Protein AF-A0A5C7PID6-F1 (afdb_monomer_lite)

Secondary structure (DSSP, 8-state):
-----------S--EEE-SS-EEE-SPPPPSS---TTT-TTTT--HHHHHHHTGGGTTT--HHHHHHHIIIIIGGGT--SSSS--HHHHHHHSTTTGGG---HHHHHHHIIIIITTTT---SGGGTSB-HHHHHHH-HHHHHHHHHTGGGGTT-HHHHHHHHIIIIITTTT--EEBTTSPEE--S-----

Radius of gyration: 17.92 Å; chains: 1; bounding box: 56×41×43 Å

Sequence (190 aa):
MSASEGTDTLTGIERLAFADKTLELVNLPRTGVPAYGVNPGFLFDAVYYLLDNTALVPTVTRETALQHYFSTGAAQGLDPNSWFDPVYYANRWADLKPLNLDDATLFMHYNLYGVWEGRSAGPKFDTFDGNRYLTDNPDVAAYVDAFIGDFLGSRTNGAIAHYVIYGSGEQRAAFDTAGVQIDLGYVLQP

pLDDT: mean 92.17, std 11.28, range [41.19, 98.81]

Foldseek 3Di:
DDDPPDDDDDPPDQWDDDPQFIQGLAADPQPDQQDAQDDLQSLFGLNQQCVVVVVCRVPADNVCSLVCCLVPVQVVVRDRFDFADLVCQQVVDPVNVVVPDGRNVSSSCCSNQVLQLLHRRGPLLVQWPLVVLCVQPVVLQVVCVVPVVSNVNDSSSSSSSCCSSPVLVVVHWIAGNVRHTDHRSNDDDD

Structure (mmCIF, N/CA/C/O backbone):
data_AF-A0A5C7PID6-F1
#
_entry.id   AF-A0A5C7PID6-F1
#
loop_
_atom_site.group_PDB
_atom_site.id
_atom_site.type_symbol
_atom_site.label_atom_id
_atom_site.label_alt_id
_atom_site.label_comp_id
_atom_site.label_asym_id
_atom_site.label_entity_id
_atom_site.label_seq_id
_atom_site.pdbx_PDB_ins_code
_atom_site.Cartn_x
_atom_site.Cartn_y
_atom_site.Cartn_z
_atom_site.occupancy
_atom_site.B_iso_or_equiv
_atom_site.auth_seq_id
_atom_site.auth_comp_id
_atom_site.auth_asym_id
_atom_site.auth_atom_id
_atom_site.pdbx_PDB_model_num
ATOM 1 N N . MET A 1 1 ? -35.690 -26.007 16.069 1.00 41.66 1 MET A N 1
ATOM 2 C CA . MET A 1 1 ? -35.532 -25.508 14.689 1.00 41.66 1 MET A CA 1
ATOM 3 C C . MET A 1 1 ? -34.038 -25.348 14.483 1.00 41.66 1 MET A C 1
ATOM 5 O O . MET A 1 1 ? -33.445 -24.593 15.240 1.00 41.66 1 MET A O 1
ATOM 9 N N . SER A 1 2 ? -33.406 -26.160 13.630 1.00 48.56 2 SER A N 1
ATOM 10 C CA . SER A 1 2 ? -31.962 -26.044 13.404 1.00 48.56 2 SER A CA 1
ATOM 11 C C . SER A 1 2 ? -31.721 -24.799 12.562 1.00 48.56 2 SER A C 1
ATOM 13 O O . SER A 1 2 ? -32.275 -24.688 11.470 1.00 48.56 2 SER A O 1
ATOM 15 N N . ALA A 1 3 ? -30.942 -23.857 13.086 1.00 51.41 3 ALA A N 1
ATOM 16 C CA . ALA A 1 3 ? -30.376 -22.801 12.268 1.00 51.41 3 ALA A CA 1
ATOM 17 C C . ALA A 1 3 ? -29.489 -23.494 11.230 1.00 51.41 3 ALA A C 1
ATOM 19 O O . ALA A 1 3 ? -28.507 -24.139 11.589 1.00 51.41 3 ALA A O 1
ATOM 20 N N . SER A 1 4 ? -29.901 -23.480 9.966 1.00 60.72 4 SER A N 1
ATOM 21 C CA . SER A 1 4 ? -29.010 -23.856 8.878 1.00 60.72 4 SER A CA 1
ATOM 22 C C . SER A 1 4 ? -27.890 -22.826 8.852 1.00 60.72 4 SER A C 1
ATOM 24 O O . SER A 1 4 ? -28.174 -21.637 8.711 1.00 60.72 4 SER A O 1
ATOM 26 N N . GLU A 1 5 ? -26.646 -23.270 9.003 1.00 62.00 5 GLU A N 1
ATOM 27 C CA . GLU A 1 5 ? -25.485 -22.468 8.633 1.00 62.00 5 GLU A CA 1
ATOM 28 C C . GLU A 1 5 ? -25.620 -22.140 7.142 1.00 62.00 5 GLU A C 1
ATOM 30 O O . GLU A 1 5 ? -25.470 -23.003 6.277 1.00 62.00 5 GLU A O 1
ATOM 35 N N . GLY A 1 6 ? -26.040 -20.913 6.856 1.00 72.38 6 GLY A N 1
ATOM 36 C CA . GLY A 1 6 ? -26.110 -20.347 5.520 1.00 72.38 6 GLY A CA 1
ATOM 37 C C . GLY A 1 6 ? -25.087 -19.228 5.414 1.00 72.38 6 GLY A C 1
ATOM 38 O O . GLY A 1 6 ? -24.856 -18.499 6.377 1.00 72.38 6 GLY A O 1
ATOM 39 N N . THR A 1 7 ? -24.453 -19.103 4.254 1.00 79.44 7 THR A N 1
ATOM 40 C CA . THR A 1 7 ? -23.660 -17.922 3.914 1.00 79.44 7 THR A CA 1
ATOM 41 C C . THR A 1 7 ? -24.564 -16.956 3.166 1.00 79.44 7 THR A C 1
ATOM 43 O O . THR A 1 7 ? -25.014 -17.263 2.062 1.00 79.44 7 THR A O 1
ATOM 46 N N . ASP A 1 8 ? -24.816 -15.793 3.754 1.00 80.81 8 ASP A N 1
ATOM 47 C CA . ASP A 1 8 ? -25.500 -14.697 3.075 1.00 80.81 8 ASP A CA 1
ATOM 48 C C . ASP A 1 8 ? -24.478 -13.844 2.310 1.00 80.81 8 ASP A C 1
ATOM 50 O O . ASP A 1 8 ? -23.413 -13.512 2.828 1.00 80.81 8 ASP A O 1
ATOM 54 N N . THR A 1 9 ? -24.793 -13.485 1.062 1.00 82.44 9 THR A N 1
ATOM 55 C CA . THR A 1 9 ? -23.997 -12.539 0.265 1.00 82.44 9 THR A CA 1
ATOM 56 C C . THR A 1 9 ? -24.746 -11.221 0.180 1.00 82.44 9 THR A C 1
ATOM 58 O O . THR A 1 9 ? -25.868 -11.174 -0.322 1.00 82.44 9 THR A O 1
ATOM 61 N N . LEU A 1 10 ? -24.122 -10.148 0.659 1.00 79.00 10 LEU A N 1
ATOM 62 C CA . LEU A 1 10 ? -24.658 -8.794 0.574 1.00 79.00 10 LEU A CA 1
ATOM 63 C C . LEU A 1 10 ? -23.795 -7.971 -0.386 1.00 79.00 10 LEU A C 1
ATOM 65 O O . LEU A 1 10 ? -22.570 -8.013 -0.312 1.00 79.00 10 LEU A O 1
ATOM 69 N N . THR A 1 11 ? -24.430 -7.217 -1.283 1.00 77.88 11 THR A N 1
ATOM 70 C CA . THR A 1 11 ? -23.755 -6.392 -2.300 1.00 77.88 11 THR A CA 1
ATOM 71 C C . THR A 1 11 ? -24.196 -4.937 -2.187 1.00 77.88 11 THR A C 1
ATOM 73 O O . THR A 1 11 ? -25.378 -4.681 -1.968 1.00 77.88 11 THR A O 1
ATOM 76 N N . GLY A 1 12 ? -23.275 -3.989 -2.380 1.00 78.31 12 GLY A N 1
ATOM 77 C CA . GLY A 1 12 ? -23.582 -2.553 -2.308 1.00 78.31 12 GLY A CA 1
ATOM 78 C C . GLY A 1 12 ? -23.844 -2.043 -0.888 1.00 78.31 12 GLY A C 1
ATOM 79 O O . GLY A 1 12 ? -24.621 -1.112 -0.702 1.00 78.31 12 GLY A O 1
ATOM 80 N N . ILE A 1 13 ? -23.245 -2.684 0.120 1.00 83.62 13 ILE A N 1
ATOM 81 C CA . ILE A 1 13 ? -23.376 -2.277 1.519 1.00 83.62 13 ILE A CA 1
ATOM 82 C C . ILE A 1 13 ? -22.255 -1.310 1.876 1.00 83.62 13 ILE A C 1
ATOM 84 O O . ILE A 1 13 ? -21.082 -1.639 1.750 1.00 83.62 13 ILE A O 1
ATOM 88 N N . GLU A 1 14 ? -22.628 -0.143 2.387 1.00 86.31 14 GLU A N 1
ATOM 89 C CA . GLU A 1 14 ? -21.678 0.879 2.837 1.00 86.31 14 GLU A CA 1
ATOM 90 C C . GLU A 1 14 ? -21.422 0.810 4.347 1.00 86.31 14 GLU A C 1
ATOM 92 O O . GLU A 1 14 ? -20.431 1.347 4.832 1.00 86.31 14 GLU A O 1
ATOM 97 N N . ARG A 1 15 ? -22.312 0.152 5.104 1.00 88.12 15 ARG A N 1
ATOM 98 C CA . ARG A 1 15 ? -22.270 0.124 6.568 1.00 88.12 15 ARG A CA 1
ATOM 99 C C . ARG A 1 15 ? -22.937 -1.115 7.157 1.00 88.12 15 ARG A C 1
ATOM 101 O O . ARG A 1 15 ? -24.047 -1.469 6.763 1.00 88.12 15 ARG A O 1
ATOM 108 N N . LEU A 1 16 ? -22.309 -1.702 8.173 1.00 87.62 16 LEU A N 1
ATOM 109 C CA . LEU A 1 16 ? -22.872 -2.756 9.020 1.00 87.62 16 LEU A CA 1
ATOM 110 C C . LEU A 1 16 ? -23.086 -2.222 10.438 1.00 87.62 16 LEU A C 1
ATOM 112 O O . LEU A 1 16 ? -22.145 -1.774 11.088 1.00 87.62 16 LEU A O 1
ATOM 116 N N . ALA A 1 17 ? -24.323 -2.280 10.926 1.00 90.62 17 ALA A N 1
ATOM 117 C CA . ALA A 1 17 ? -24.673 -1.870 12.282 1.00 90.62 17 ALA A CA 1
ATOM 118 C C . ALA A 1 17 ? -25.003 -3.096 13.140 1.00 90.62 17 ALA A C 1
ATOM 120 O O . ALA A 1 17 ? -25.889 -3.882 12.806 1.00 90.62 17 ALA A O 1
ATOM 121 N N . PHE A 1 18 ? -24.301 -3.225 14.259 1.00 88.75 18 PHE A N 1
ATOM 122 C CA . PHE A 1 18 ? -24.533 -4.209 15.311 1.00 88.75 18 PHE A CA 1
ATOM 123 C C . PHE A 1 18 ? -25.102 -3.501 16.545 1.00 88.75 18 PHE A C 1
ATOM 125 O O . PHE A 1 18 ? -25.136 -2.273 16.614 1.00 88.75 18 PHE A O 1
ATOM 132 N N . ALA A 1 19 ? -25.545 -4.267 17.542 1.00 90.81 19 ALA A N 1
ATOM 133 C CA . ALA A 1 19 ? -26.096 -3.690 18.770 1.00 90.81 19 ALA A CA 1
ATOM 134 C C . ALA A 1 19 ? -25.076 -2.830 19.546 1.00 90.81 19 ALA A C 1
ATOM 136 O O . ALA A 1 19 ? -25.471 -1.909 20.256 1.00 90.81 19 ALA A O 1
ATOM 137 N N . ASP A 1 20 ? -23.782 -3.132 19.418 1.00 89.44 20 ASP A N 1
ATOM 138 C CA . ASP A 1 20 ? -22.688 -2.533 20.188 1.00 89.44 20 ASP A CA 1
ATOM 139 C C . ASP A 1 20 ? -21.720 -1.682 19.352 1.00 89.44 20 ASP A C 1
ATOM 141 O O . ASP A 1 20 ? -20.933 -0.924 19.918 1.00 89.44 20 ASP A O 1
ATOM 145 N N . LYS A 1 21 ? -21.741 -1.805 18.020 1.00 88.75 21 LYS A N 1
ATOM 146 C CA . LYS A 1 21 ? -20.789 -1.124 17.134 1.00 88.75 21 LYS A CA 1
ATOM 147 C C . LYS A 1 21 ? -21.331 -0.918 15.729 1.00 88.75 21 LYS A C 1
ATOM 149 O O . LYS A 1 21 ? -22.276 -1.573 15.298 1.00 88.75 21 LYS A O 1
ATOM 154 N N . THR A 1 22 ? -20.691 -0.016 14.999 1.00 89.62 22 THR A N 1
ATOM 155 C CA . THR A 1 22 ? -20.972 0.252 13.589 1.00 89.62 22 THR A CA 1
ATOM 156 C C . THR A 1 22 ? -19.670 0.187 12.806 1.00 89.62 22 THR A C 1
ATOM 158 O O . THR A 1 22 ? -18.678 0.785 13.209 1.00 89.62 22 THR A O 1
ATOM 161 N N . LEU A 1 23 ? -19.684 -0.550 11.702 1.00 87.00 23 LEU A N 1
ATOM 162 C CA . LEU A 1 23 ? -18.573 -0.692 10.774 1.00 87.00 23 LEU A CA 1
ATOM 163 C C . LEU A 1 23 ? -18.938 0.005 9.469 1.00 87.00 23 LEU A C 1
ATOM 165 O O . LEU A 1 23 ? -19.880 -0.394 8.788 1.00 87.00 23 LEU A O 1
ATOM 169 N N . GLU A 1 24 ? -18.194 1.049 9.136 1.00 88.25 24 GLU A N 1
ATOM 170 C CA . GLU A 1 24 ? -18.245 1.690 7.826 1.00 88.25 24 GLU A CA 1
ATOM 171 C C . GLU A 1 24 ? -17.380 0.871 6.856 1.00 88.25 24 GLU A C 1
ATOM 173 O O . GLU A 1 24 ? -16.242 0.538 7.183 1.00 88.25 24 GLU A O 1
ATOM 178 N N . LEU A 1 25 ? -17.917 0.530 5.686 1.00 87.25 25 LEU A N 1
ATOM 179 C CA . LEU A 1 25 ? -17.268 -0.335 4.690 1.00 87.25 25 LEU A CA 1
ATOM 180 C C . LEU A 1 25 ? -16.666 0.440 3.513 1.00 87.25 25 LEU A C 1
ATOM 182 O O . LEU A 1 25 ? -16.026 -0.142 2.645 1.00 87.25 25 LEU A O 1
ATOM 186 N N . VAL A 1 26 ? -16.867 1.754 3.484 1.00 85.31 26 VAL A N 1
ATOM 187 C CA . VAL A 1 26 ? -16.315 2.656 2.470 1.00 85.31 26 VAL A CA 1
ATOM 188 C C . VAL A 1 26 ? -15.032 3.268 3.014 1.00 85.31 26 VAL A C 1
ATOM 190 O O . VAL A 1 26 ? -15.025 3.776 4.139 1.00 85.31 26 VAL A O 1
ATOM 193 N N . ASN A 1 27 ? -13.935 3.222 2.261 1.00 83.31 27 ASN A N 1
ATOM 194 C CA . ASN A 1 27 ? -12.687 3.822 2.729 1.00 83.31 27 ASN A CA 1
ATOM 195 C C . ASN A 1 27 ? -12.740 5.351 2.586 1.00 83.31 27 ASN A C 1
ATOM 197 O O . ASN A 1 27 ? -13.519 5.899 1.802 1.00 83.31 27 ASN A O 1
ATOM 201 N N . LEU A 1 28 ? -11.932 6.061 3.371 1.00 84.62 28 LEU A N 1
ATOM 202 C CA . LEU A 1 28 ? -11.843 7.511 3.255 1.00 84.62 28 LEU A CA 1
ATOM 203 C C . LEU A 1 28 ? -11.274 7.886 1.878 1.00 84.62 28 LEU A C 1
ATOM 205 O O . LEU A 1 28 ? -10.322 7.252 1.408 1.00 84.62 28 LEU A O 1
ATOM 209 N N . PRO A 1 29 ? -11.813 8.930 1.223 1.00 82.38 29 PRO A N 1
ATOM 210 C CA . PRO A 1 29 ? -11.204 9.439 0.008 1.00 82.38 29 PRO A CA 1
ATOM 211 C C . PRO A 1 29 ? -9.796 9.945 0.326 1.00 82.38 29 PRO A C 1
ATOM 213 O O . PRO A 1 29 ? -9.525 10.465 1.414 1.00 82.38 29 PRO A O 1
ATOM 216 N N . ARG A 1 30 ? -8.890 9.837 -0.647 1.00 81.88 30 ARG A N 1
ATOM 217 C CA . ARG A 1 30 ? -7.556 10.426 -0.507 1.00 81.88 30 ARG A CA 1
ATOM 218 C C . ARG A 1 30 ? -7.692 11.938 -0.320 1.00 81.88 30 ARG A C 1
ATOM 220 O O . ARG A 1 30 ? -8.386 12.606 -1.080 1.00 81.88 30 ARG A O 1
ATOM 227 N N . THR A 1 31 ? -6.986 12.485 0.664 1.00 78.38 31 THR A N 1
ATOM 228 C CA . THR A 1 31 ? -6.994 13.924 0.984 1.00 78.38 31 THR A CA 1
ATOM 229 C C . THR A 1 31 ? -6.163 14.770 0.010 1.00 78.38 31 THR A C 1
ATOM 231 O O . THR A 1 31 ? -6.130 15.993 0.126 1.00 78.38 31 THR A O 1
ATOM 234 N N . GLY A 1 32 ? -5.510 14.134 -0.967 1.00 83.69 32 GLY A N 1
ATOM 235 C CA . GLY A 1 32 ? -4.743 14.767 -2.034 1.00 83.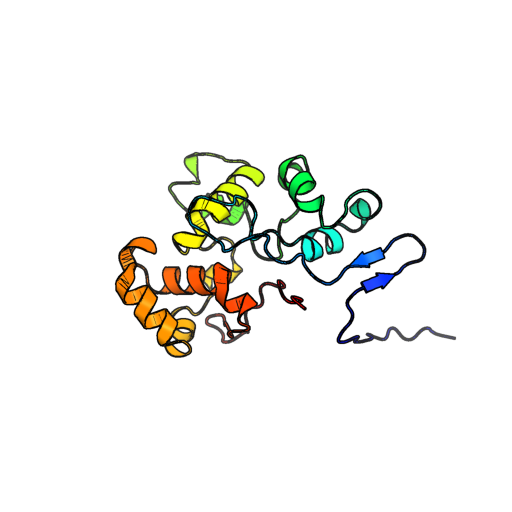69 32 GLY A CA 1
ATOM 236 C C . GLY A 1 32 ? -4.227 13.748 -3.050 1.00 83.69 32 GLY A C 1
ATOM 237 O O . GLY A 1 32 ? -4.344 12.535 -2.855 1.00 83.69 32 GLY A O 1
ATOM 238 N N . VAL A 1 33 ? -3.641 14.246 -4.140 1.00 87.31 33 VAL A N 1
ATOM 239 C CA . VAL A 1 33 ? -2.959 13.400 -5.129 1.00 87.31 33 VAL A CA 1
ATOM 240 C C . VAL A 1 33 ? -1.697 12.821 -4.477 1.00 87.31 33 VAL A C 1
ATOM 242 O O . VAL A 1 33 ? -0.908 13.600 -3.934 1.00 87.31 33 VAL A O 1
ATOM 245 N N . PRO A 1 34 ? -1.484 11.489 -4.498 1.00 90.69 34 PRO A N 1
ATOM 246 C CA . PRO A 1 34 ? -0.233 10.909 -4.027 1.00 90.69 34 PRO A CA 1
ATOM 247 C C . PRO A 1 34 ? 0.960 11.530 -4.748 1.00 90.69 34 PRO A C 1
ATOM 249 O O . PRO A 1 34 ? 0.926 11.716 -5.965 1.00 90.69 34 PRO A O 1
ATOM 252 N N . ALA A 1 35 ? 2.014 11.829 -3.996 1.00 95.06 35 ALA A N 1
ATOM 253 C CA . ALA A 1 35 ? 3.253 12.378 -4.522 1.00 95.06 35 ALA A CA 1
ATOM 254 C C . ALA A 1 35 ? 4.457 11.812 -3.761 1.00 95.06 35 ALA A C 1
ATOM 256 O O . ALA A 1 35 ? 4.380 11.562 -2.551 1.00 95.06 35 ALA A O 1
ATOM 257 N N . TYR A 1 36 ? 5.562 11.632 -4.486 1.00 96.81 36 TYR A N 1
ATOM 258 C CA . TYR A 1 36 ? 6.825 11.120 -3.960 1.00 96.81 36 TYR A CA 1
ATOM 259 C C . TYR A 1 36 ? 7.299 11.927 -2.747 1.00 96.81 36 TYR A C 1
ATOM 261 O O . TYR A 1 36 ? 7.393 13.153 -2.809 1.00 96.81 36 TYR A O 1
ATOM 269 N N . GLY A 1 37 ? 7.603 11.241 -1.643 1.00 97.25 37 GLY A N 1
ATOM 270 C CA . GLY A 1 37 ? 8.137 11.862 -0.430 1.00 97.25 37 GLY A CA 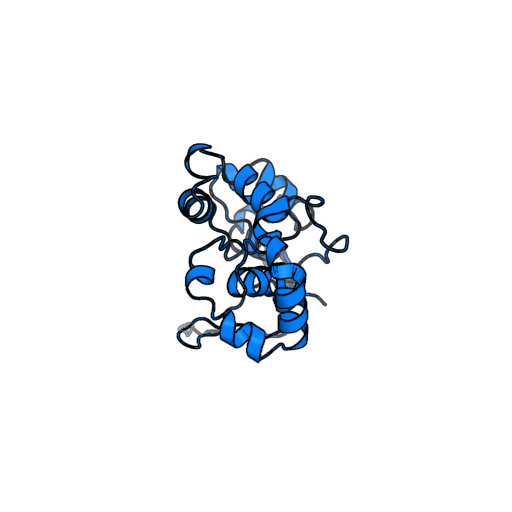1
ATOM 271 C C . GLY A 1 37 ? 7.180 12.791 0.330 1.00 97.25 37 GLY A C 1
ATOM 272 O O . GLY A 1 37 ? 7.651 13.563 1.162 1.00 97.25 37 GLY A O 1
ATOM 273 N N . VAL A 1 38 ? 5.866 12.752 0.064 1.00 96.44 38 VAL A N 1
ATOM 274 C CA . VAL A 1 38 ? 4.903 13.688 0.680 1.00 96.44 38 VAL A CA 1
ATOM 275 C C . VAL A 1 38 ? 4.100 13.069 1.823 1.00 96.44 38 VAL A C 1
ATOM 277 O O . VAL A 1 38 ? 4.149 13.567 2.945 1.00 96.44 38 VAL A O 1
ATOM 280 N N . ASN A 1 39 ? 3.313 12.025 1.549 1.00 95.19 39 ASN A N 1
ATOM 281 C CA . ASN A 1 39 ? 2.368 11.473 2.521 1.00 95.19 39 ASN A CA 1
ATOM 282 C C . ASN A 1 39 ? 2.853 10.103 3.023 1.00 95.19 39 ASN A C 1
ATOM 284 O O . ASN A 1 39 ? 2.923 9.173 2.223 1.00 95.19 39 ASN A O 1
ATOM 288 N N . PRO A 1 40 ? 3.142 9.945 4.326 1.00 96.56 40 PRO A N 1
ATOM 289 C CA . PRO A 1 40 ? 3.683 8.706 4.875 1.00 96.56 40 PRO A CA 1
ATOM 290 C C . PRO A 1 40 ? 2.645 7.592 5.096 1.00 96.56 40 PRO A C 1
ATOM 292 O O . PRO A 1 40 ? 3.019 6.517 5.549 1.00 96.56 40 PRO A O 1
ATOM 295 N N . GLY A 1 41 ? 1.360 7.813 4.805 1.00 95.31 41 GLY A N 1
ATOM 296 C CA . GLY A 1 41 ? 0.300 6.839 5.086 1.00 95.31 41 GLY A 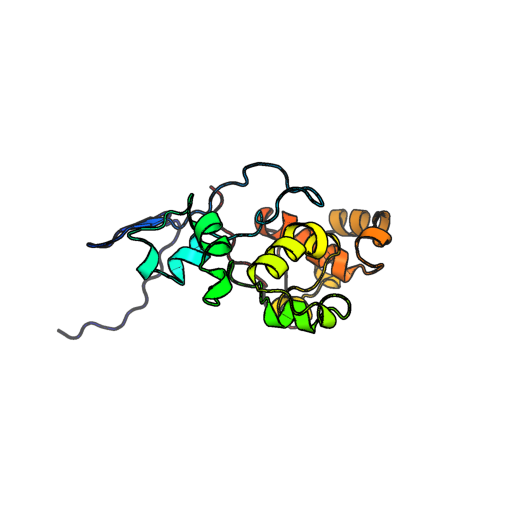CA 1
ATOM 297 C C . GLY A 1 41 ? -0.862 6.845 4.095 1.00 95.31 41 GLY A C 1
ATOM 298 O O . GLY A 1 41 ? -1.962 6.446 4.461 1.00 95.31 41 GLY A O 1
ATOM 299 N N . PHE A 1 42 ? -0.668 7.306 2.856 1.00 94.62 42 PHE A N 1
ATOM 300 C CA . PHE A 1 42 ? -1.762 7.387 1.875 1.00 94.62 42 PHE A CA 1
ATOM 301 C C . PHE A 1 42 ? -2.272 6.017 1.385 1.00 94.62 42 PHE A C 1
ATOM 303 O O . PHE A 1 42 ? -3.340 5.957 0.775 1.00 94.62 42 PHE A O 1
ATOM 310 N N . LEU A 1 43 ? -1.517 4.940 1.628 1.00 94.69 43 LEU A N 1
ATOM 311 C CA . LEU A 1 43 ? -1.887 3.546 1.341 1.00 94.69 43 LEU A CA 1
ATOM 312 C C . LEU A 1 43 ? -2.518 2.830 2.544 1.00 94.69 43 LEU A C 1
ATOM 314 O O . LEU A 1 43 ? -2.750 1.618 2.481 1.00 94.69 43 LEU A O 1
ATOM 318 N N . PHE A 1 44 ? -2.756 3.541 3.647 1.00 95.50 44 PHE A N 1
ATOM 319 C CA . PHE A 1 44 ? -3.447 2.985 4.803 1.00 95.50 44 PHE A CA 1
ATOM 320 C C . PHE A 1 44 ? -4.911 2.720 4.469 1.00 95.50 44 PHE A C 1
ATOM 322 O O . PHE A 1 44 ? -5.586 3.558 3.866 1.00 95.50 44 PHE A O 1
ATOM 329 N N . ASP A 1 45 ? -5.404 1.561 4.885 1.00 94.44 45 ASP A N 1
ATOM 330 C CA . ASP A 1 45 ? -6.793 1.179 4.710 1.00 94.44 45 ASP A CA 1
ATOM 331 C C . ASP A 1 45 ? -7.493 1.136 6.067 1.00 94.44 45 ASP A C 1
ATOM 333 O O . ASP A 1 45 ? -7.382 0.178 6.830 1.00 94.44 45 ASP A O 1
ATOM 337 N N . ALA A 1 46 ? -8.230 2.206 6.370 1.00 94.44 46 ALA A N 1
ATOM 338 C CA . ALA A 1 46 ? -8.926 2.335 7.642 1.00 94.44 46 ALA A CA 1
ATOM 339 C C . ALA A 1 46 ? -10.081 1.333 7.793 1.00 94.44 46 ALA A C 1
ATOM 341 O O . ALA A 1 46 ? -10.417 0.964 8.919 1.00 94.44 46 ALA A O 1
ATOM 342 N N . VAL A 1 47 ? -10.687 0.899 6.683 1.00 93.56 47 VAL A N 1
ATOM 343 C CA . VAL A 1 47 ? -11.765 -0.095 6.699 1.00 93.56 47 VAL A CA 1
ATOM 344 C C . VAL A 1 47 ? -11.177 -1.458 7.011 1.00 93.56 47 VAL A C 1
ATOM 346 O O . VAL A 1 47 ? -11.609 -2.080 7.978 1.00 93.56 47 VAL A O 1
ATOM 349 N N . TYR A 1 48 ? -10.152 -1.880 6.268 1.00 93.88 48 TYR A N 1
ATOM 350 C CA . TYR A 1 48 ? -9.426 -3.116 6.553 1.00 93.88 48 TYR A CA 1
ATOM 351 C C . TYR A 1 48 ? -8.945 -3.143 8.005 1.00 93.88 48 TYR A C 1
ATOM 353 O O . TYR A 1 48 ? -9.258 -4.076 8.741 1.00 93.88 48 TYR A O 1
ATOM 361 N N . TYR A 1 49 ? -8.268 -2.078 8.441 1.00 96.00 49 TYR A N 1
ATOM 362 C CA . TYR A 1 49 ? -7.697 -1.988 9.778 1.00 96.00 49 TYR A CA 1
ATOM 363 C C . TYR A 1 49 ? -8.750 -2.190 10.877 1.00 96.00 49 TYR A C 1
ATOM 365 O O . TYR A 1 49 ? -8.518 -2.937 11.824 1.00 96.00 49 TYR A O 1
ATOM 373 N N . LEU A 1 50 ? -9.926 -1.562 10.763 1.00 95.38 50 LEU A N 1
ATOM 374 C CA . LEU A 1 50 ? -10.998 -1.691 11.760 1.00 95.38 50 LEU A CA 1
ATOM 375 C C . LEU A 1 50 ? -11.792 -3.000 11.641 1.00 95.38 50 LEU A C 1
ATOM 377 O O . LEU A 1 50 ? -12.294 -3.489 12.654 1.00 95.38 50 LEU A O 1
ATOM 381 N N . LEU A 1 51 ? -11.911 -3.568 10.438 1.00 93.69 51 LEU A N 1
ATOM 382 C CA . LEU A 1 51 ? -12.538 -4.875 10.227 1.00 93.69 51 LEU A CA 1
ATOM 383 C C . LEU A 1 51 ? -11.692 -6.007 10.803 1.00 93.69 51 LEU A C 1
ATOM 385 O O . LEU A 1 51 ? -12.242 -6.914 11.423 1.00 93.69 51 LEU A O 1
ATOM 389 N N . ASP A 1 52 ? -10.375 -5.929 10.648 1.00 95.12 52 ASP A N 1
ATOM 390 C CA . ASP A 1 52 ? -9.447 -6.902 11.220 1.00 95.12 52 ASP A CA 1
ATOM 391 C C . ASP A 1 52 ? -9.312 -6.719 12.746 1.00 95.12 52 ASP A C 1
ATOM 393 O O . ASP A 1 52 ? -9.153 -7.675 13.502 1.00 95.12 52 ASP A O 1
ATOM 397 N N . ASN A 1 53 ? -9.523 -5.489 13.236 1.00 95.88 53 ASN A N 1
ATOM 398 C CA . ASN A 1 53 ? -9.375 -5.116 14.645 1.00 95.88 53 ASN A CA 1
ATOM 399 C C . ASN A 1 53 ? -10.677 -4.599 15.270 1.00 95.88 53 ASN A C 1
ATOM 401 O O . ASN A 1 53 ? -10.715 -3.526 15.879 1.00 95.88 53 ASN A O 1
ATOM 405 N N . THR A 1 54 ? -11.762 -5.375 15.169 1.00 94.25 54 THR A N 1
ATOM 406 C CA . THR A 1 54 ? -13.116 -4.928 15.574 1.00 94.25 54 THR A CA 1
ATOM 407 C C . THR A 1 54 ? -13.255 -4.480 17.036 1.00 94.25 54 THR A C 1
ATOM 409 O O . THR A 1 54 ? -14.190 -3.748 17.371 1.00 94.25 54 THR A O 1
ATOM 412 N N . ALA A 1 55 ? -12.332 -4.878 17.917 1.00 95.12 55 ALA A N 1
ATOM 413 C CA . ALA A 1 55 ? -12.279 -4.421 19.305 1.00 95.12 55 ALA A CA 1
ATOM 414 C C . ALA A 1 55 ? -11.937 -2.923 19.442 1.00 95.12 55 ALA A C 1
ATOM 416 O O . ALA A 1 55 ? -12.253 -2.329 20.470 1.00 95.12 55 ALA A O 1
ATOM 417 N N . LEU A 1 56 ? -11.324 -2.311 18.421 1.00 96.00 56 LEU A N 1
ATOM 418 C CA . LEU A 1 56 ? -10.971 -0.888 18.397 1.00 96.00 56 LEU A CA 1
ATOM 419 C C . LEU A 1 56 ? -12.148 0.016 18.013 1.00 96.00 56 LEU A C 1
ATOM 421 O O . LEU A 1 56 ? -12.151 1.189 18.364 1.00 96.00 56 LEU A O 1
ATOM 425 N N . VAL A 1 57 ? -13.164 -0.512 17.327 1.00 94.38 57 VAL A N 1
ATOM 426 C CA . VAL A 1 57 ? -14.300 0.260 16.782 1.00 94.38 57 VAL A CA 1
ATOM 427 C C . VAL A 1 57 ? -15.016 1.152 17.814 1.00 94.38 57 VAL A C 1
ATOM 429 O O . VAL A 1 57 ? -15.435 2.248 17.444 1.00 94.38 57 VAL A O 1
ATOM 432 N N . PRO A 1 58 ? -15.155 0.773 19.103 1.00 93.81 58 PRO A N 1
ATOM 433 C CA . PRO A 1 58 ? -15.756 1.660 20.100 1.00 93.81 58 PRO A CA 1
ATOM 434 C C . PRO A 1 58 ? -14.952 2.938 20.397 1.00 93.81 58 PRO A C 1
ATOM 436 O O . PRO A 1 58 ? -15.512 3.881 20.954 1.00 93.81 58 PRO A O 1
ATOM 439 N N . THR A 1 59 ? -13.652 2.976 20.087 1.00 95.00 59 THR A N 1
ATOM 440 C CA . THR A 1 59 ? -12.737 4.070 20.468 1.00 95.00 59 THR A CA 1
ATOM 441 C C . THR A 1 59 ? -11.930 4.653 19.307 1.00 95.00 59 THR A C 1
ATOM 443 O O . THR A 1 59 ? -11.373 5.742 19.445 1.00 95.00 59 THR A O 1
ATOM 446 N N . VAL A 1 60 ? -11.875 3.967 18.167 1.00 96.75 60 VAL A N 1
ATOM 447 C CA . VAL A 1 60 ? -11.129 4.357 16.969 1.00 96.75 60 VAL A CA 1
ATOM 448 C C . VAL A 1 60 ? -12.094 4.437 15.792 1.00 96.75 60 VAL A C 1
ATOM 450 O O . VAL A 1 60 ? -12.823 3.489 15.506 1.00 96.75 60 VAL A O 1
ATOM 453 N N . THR A 1 61 ? -12.089 5.572 15.097 1.00 94.69 61 THR A N 1
ATOM 454 C CA . THR A 1 61 ? -12.885 5.794 13.883 1.00 94.69 61 THR A CA 1
ATOM 455 C C . THR A 1 61 ? -11.985 5.706 12.655 1.00 94.69 61 THR A C 1
ATOM 457 O O . THR A 1 61 ? -10.760 5.693 12.781 1.00 94.69 61 THR A O 1
ATOM 460 N N . ARG A 1 62 ? -12.555 5.684 11.443 1.00 93.56 62 ARG A N 1
ATOM 461 C CA . ARG A 1 62 ? -11.743 5.673 10.211 1.00 93.56 62 ARG A CA 1
ATOM 462 C C . ARG A 1 62 ? -10.803 6.880 10.130 1.00 93.56 62 ARG A C 1
ATOM 464 O O . ARG A 1 62 ? -9.680 6.760 9.655 1.00 93.56 62 ARG A O 1
ATOM 471 N N . GLU A 1 63 ? -11.250 8.031 10.626 1.00 94.50 63 GLU A N 1
ATOM 472 C CA . GLU A 1 63 ? -10.510 9.295 10.619 1.00 94.50 63 GLU A CA 1
ATOM 473 C C . GLU A 1 63 ? -9.331 9.288 11.604 1.00 94.50 63 GLU A C 1
ATOM 475 O O . GLU A 1 63 ? -8.339 9.977 11.372 1.00 94.50 63 GLU A O 1
ATOM 480 N N . THR A 1 64 ? -9.413 8.507 12.688 1.00 96.94 64 THR A N 1
ATOM 481 C CA . THR A 1 64 ? -8.352 8.398 13.707 1.00 96.94 64 THR A CA 1
ATOM 482 C C . THR A 1 64 ? -7.530 7.111 13.600 1.00 96.94 64 THR A C 1
ATOM 484 O O . THR A 1 64 ? -6.470 7.012 14.219 1.00 96.94 64 THR A O 1
ATOM 487 N N . ALA A 1 65 ? -7.954 6.146 12.779 1.00 97.19 65 ALA A N 1
ATOM 488 C CA . ALA A 1 65 ? -7.306 4.844 12.624 1.00 97.19 65 ALA A CA 1
ATOM 489 C C . ALA A 1 65 ? -5.848 4.942 12.155 1.00 97.19 65 ALA A C 1
ATOM 491 O O . ALA A 1 65 ? -4.992 4.260 12.711 1.00 97.19 65 ALA A O 1
ATOM 492 N N . LEU A 1 66 ? -5.534 5.839 11.211 1.00 97.25 66 LEU A N 1
ATOM 493 C CA . LEU A 1 66 ? -4.151 6.045 10.763 1.00 97.25 66 LEU A CA 1
ATOM 494 C C . LEU A 1 66 ? -3.251 6.539 11.905 1.00 97.25 66 LEU A C 1
ATOM 496 O O . LEU A 1 66 ? -2.126 6.072 12.073 1.00 97.25 66 LEU A O 1
ATOM 500 N N . GLN A 1 67 ? -3.756 7.475 12.714 1.00 98.19 67 GLN A N 1
ATOM 501 C CA . GLN A 1 67 ? -3.028 7.967 13.881 1.00 98.19 67 GLN A CA 1
ATOM 502 C C . GLN A 1 67 ? -2.816 6.844 14.900 1.00 98.19 67 GLN A C 1
ATOM 504 O O . GLN A 1 67 ? -1.707 6.698 15.409 1.00 98.19 67 GLN A O 1
ATOM 509 N N . HIS A 1 68 ? -3.850 6.040 15.161 1.00 98.56 68 HIS A N 1
ATOM 510 C CA . HIS A 1 68 ? -3.758 4.890 16.055 1.00 98.56 68 HIS A CA 1
ATOM 511 C C . HIS A 1 68 ? -2.732 3.859 15.560 1.00 98.56 68 HIS A C 1
ATOM 513 O O . HIS A 1 68 ? -1.942 3.348 16.356 1.00 98.56 68 HIS A O 1
ATOM 519 N N . TYR A 1 69 ? -2.717 3.555 14.258 1.00 98.69 69 TYR A N 1
ATOM 520 C CA . TYR A 1 69 ? -1.739 2.648 13.662 1.00 98.69 69 TYR A CA 1
ATOM 521 C C . TYR A 1 69 ? -0.310 3.118 13.951 1.00 98.69 69 TYR A C 1
ATOM 523 O O . TYR A 1 69 ? 0.468 2.369 14.539 1.00 98.69 69 TYR A O 1
ATOM 531 N N . PHE A 1 70 ? 0.012 4.378 13.644 1.00 98.62 70 PHE A N 1
ATOM 532 C CA . PHE A 1 70 ? 1.354 4.909 13.887 1.00 98.62 70 PHE A CA 1
ATOM 533 C C . PHE A 1 70 ? 1.709 5.044 15.372 1.00 98.62 70 PHE A C 1
ATOM 535 O O . PHE A 1 70 ? 2.872 4.882 15.728 1.00 98.62 70 PHE A O 1
ATOM 542 N N . SER A 1 71 ? 0.746 5.344 16.250 1.00 98.19 71 SER A N 1
ATOM 543 C CA . SER A 1 71 ? 1.033 5.515 17.679 1.00 98.19 71 SER A CA 1
ATOM 544 C C . SER A 1 71 ? 1.152 4.197 18.438 1.00 98.19 71 SER A C 1
ATOM 546 O O . SER A 1 71 ? 1.769 4.153 19.502 1.00 98.19 71 SER A O 1
ATOM 548 N N . THR A 1 72 ? 0.460 3.150 17.985 1.00 97.75 72 THR A N 1
ATOM 549 C CA . THR A 1 72 ? 0.250 1.942 18.795 1.00 97.75 72 THR A CA 1
ATOM 550 C C . THR A 1 72 ? 0.053 0.687 17.955 1.00 97.75 72 THR A C 1
ATOM 552 O O . THR A 1 72 ? 0.673 -0.327 18.260 1.00 97.75 72 THR A O 1
ATOM 555 N N . GLY A 1 73 ? -0.775 0.741 16.908 1.00 98.50 73 GLY A N 1
ATOM 556 C CA . GLY A 1 73 ? -1.158 -0.447 16.137 1.00 98.50 73 GLY A CA 1
ATOM 557 C C . GLY A 1 73 ? 0.025 -1.169 15.494 1.00 98.50 73 GLY A C 1
ATOM 558 O O . GLY A 1 73 ? 0.150 -2.379 15.643 1.00 98.50 73 GLY A O 1
ATOM 559 N N . ALA A 1 74 ? 0.951 -0.433 14.882 1.00 98.62 74 ALA A N 1
ATOM 560 C CA . ALA A 1 74 ? 2.147 -1.012 14.277 1.00 98.62 74 ALA A CA 1
ATOM 561 C C . ALA A 1 74 ? 3.030 -1.735 15.311 1.00 98.62 74 ALA A C 1
ATOM 563 O O . ALA A 1 74 ? 3.473 -2.851 15.082 1.00 98.62 74 ALA A O 1
ATOM 564 N N . ALA A 1 75 ? 3.223 -1.154 16.501 1.00 98.38 75 ALA A N 1
ATOM 565 C CA . ALA A 1 75 ? 3.989 -1.793 17.577 1.00 98.38 75 ALA A CA 1
ATOM 566 C C . ALA A 1 75 ? 3.293 -3.038 18.167 1.00 98.38 75 ALA A C 1
ATOM 568 O O . ALA A 1 75 ? 3.936 -3.853 18.826 1.00 98.38 75 ALA A O 1
ATOM 569 N N . GLN A 1 76 ? 1.982 -3.176 17.950 1.00 98.19 76 GLN A N 1
ATOM 570 C CA . GLN A 1 76 ? 1.194 -4.360 18.298 1.00 98.19 76 GLN A CA 1
ATOM 571 C C . GLN A 1 76 ? 1.165 -5.408 17.172 1.00 98.19 76 GLN A C 1
ATOM 573 O O . GLN A 1 76 ? 0.575 -6.468 17.370 1.00 98.19 76 GLN A O 1
ATOM 578 N N . GLY A 1 77 ? 1.795 -5.132 16.023 1.00 97.94 77 GLY A N 1
ATOM 579 C CA . GLY A 1 77 ? 1.781 -6.005 14.848 1.00 97.94 77 GLY A CA 1
ATOM 580 C C . GLY A 1 77 ? 0.442 -6.016 14.108 1.00 97.94 77 GLY A C 1
ATOM 581 O O . GLY A 1 77 ? 0.102 -7.024 13.503 1.00 97.94 77 GLY A O 1
ATOM 582 N N . LEU A 1 78 ? -0.349 -4.942 14.207 1.00 98.44 78 LEU A N 1
ATOM 583 C CA . LEU A 1 78 ? -1.596 -4.806 13.449 1.00 98.44 78 LEU A CA 1
ATOM 584 C C . LEU A 1 78 ? -1.284 -4.337 12.030 1.00 98.44 78 LEU A C 1
ATOM 586 O O . LEU A 1 78 ? -0.473 -3.432 11.867 1.00 98.44 78 LEU A O 1
ATOM 590 N N . ASP A 1 79 ? -1.950 -4.890 11.021 1.00 97.56 79 ASP A N 1
ATOM 591 C CA . ASP A 1 79 ? -1.628 -4.608 9.619 1.00 97.56 79 ASP A CA 1
ATOM 592 C C . ASP A 1 79 ? -2.315 -3.330 9.096 1.00 97.56 79 ASP A C 1
ATOM 594 O O . ASP A 1 79 ? -3.517 -3.145 9.302 1.00 97.56 79 ASP A O 1
ATOM 598 N N . PRO A 1 80 ? -1.609 -2.439 8.370 1.00 96.94 80 PRO A N 1
ATOM 599 C CA . PRO A 1 80 ? -2.180 -1.179 7.881 1.00 96.94 80 PRO A CA 1
ATOM 600 C C . PRO A 1 80 ? -3.116 -1.343 6.675 1.00 96.94 80 PRO A C 1
ATOM 602 O O . PRO A 1 80 ? -3.849 -0.413 6.333 1.00 96.94 80 PRO A O 1
ATOM 605 N N . ASN A 1 81 ? -3.029 -2.475 5.977 1.00 95.81 81 ASN A N 1
ATOM 606 C CA . ASN A 1 81 ? -3.858 -2.874 4.844 1.00 95.81 81 ASN A CA 1
ATOM 607 C C . ASN A 1 81 ? -3.690 -4.390 4.599 1.00 95.81 81 ASN A C 1
ATOM 609 O O . ASN A 1 81 ? -2.895 -5.045 5.265 1.00 95.81 81 ASN A O 1
ATOM 613 N N . SER A 1 82 ? -4.406 -4.943 3.618 1.00 94.25 82 SER A N 1
ATOM 614 C CA . SER A 1 82 ? -4.481 -6.395 3.377 1.00 94.25 82 SER A CA 1
ATOM 615 C C . SER A 1 82 ? -3.241 -7.055 2.754 1.00 94.25 82 SER A C 1
ATOM 617 O O . SER A 1 82 ? -3.283 -8.241 2.410 1.00 94.25 82 SER A O 1
ATOM 619 N N . TRP A 1 83 ? -2.169 -6.304 2.494 1.00 95.31 83 TRP A N 1
ATOM 620 C CA . TRP A 1 83 ? -1.059 -6.797 1.672 1.00 95.31 83 TRP A CA 1
ATOM 621 C C . TRP A 1 83 ? 0.330 -6.321 2.088 1.00 95.31 83 TRP A C 1
ATOM 623 O O . TRP A 1 83 ? 1.309 -6.927 1.648 1.00 95.31 83 TRP A O 1
ATOM 633 N N . PHE A 1 84 ? 0.447 -5.241 2.859 1.00 97.88 84 PHE A N 1
ATOM 634 C CA . PHE A 1 84 ? 1.731 -4.747 3.338 1.00 97.88 84 PHE A CA 1
ATOM 635 C C . PHE A 1 84 ? 2.196 -5.607 4.506 1.00 97.88 84 PHE A C 1
ATOM 637 O O . PHE A 1 84 ? 1.519 -5.674 5.524 1.00 97.88 84 PHE A O 1
ATOM 644 N N . ASP A 1 85 ? 3.367 -6.219 4.363 1.00 98.19 85 ASP A N 1
ATOM 645 C CA . ASP A 1 85 ? 3.994 -7.029 5.402 1.00 98.19 85 ASP A CA 1
ATOM 646 C C . ASP A 1 85 ? 5.345 -6.382 5.767 1.00 98.19 85 ASP A C 1
ATOM 648 O O . ASP A 1 85 ? 6.285 -6.412 4.957 1.00 98.19 85 ASP A O 1
ATOM 652 N N . PRO A 1 86 ? 5.473 -5.771 6.961 1.00 98.12 86 PRO A N 1
ATOM 653 C CA . PRO A 1 86 ? 6.690 -5.066 7.357 1.00 98.12 86 PRO A CA 1
ATOM 654 C C . PRO A 1 86 ? 7.891 -6.012 7.476 1.00 98.12 86 PRO A C 1
ATOM 656 O O . PRO A 1 86 ? 8.996 -5.671 7.044 1.00 98.12 86 PRO A O 1
ATOM 659 N N . VAL A 1 87 ? 7.685 -7.229 7.989 1.00 97.81 87 VAL A N 1
ATOM 660 C CA . VAL A 1 87 ? 8.753 -8.221 8.169 1.00 97.81 87 VAL A CA 1
ATOM 661 C C . VAL A 1 87 ? 9.260 -8.698 6.816 1.00 97.81 87 VAL A C 1
ATOM 663 O O . VAL A 1 87 ? 10.475 -8.790 6.600 1.00 97.81 87 VAL A O 1
ATOM 666 N N . TYR A 1 88 ? 8.351 -8.977 5.884 1.00 98.38 88 TYR A N 1
ATOM 667 C CA . TYR A 1 88 ? 8.700 -9.291 4.507 1.00 98.38 88 TYR A CA 1
ATOM 668 C C . TYR A 1 88 ? 9.468 -8.129 3.872 1.00 98.38 88 TYR A C 1
ATOM 670 O O . TYR A 1 88 ? 10.565 -8.336 3.351 1.00 98.38 88 TYR A O 1
ATOM 678 N N . TYR A 1 89 ? 8.935 -6.907 3.943 1.00 98.44 89 TYR A N 1
ATOM 679 C CA . TYR A 1 89 ? 9.513 -5.738 3.284 1.00 98.44 89 TYR A CA 1
ATOM 680 C C . TYR A 1 89 ? 10.934 -5.440 3.785 1.00 98.44 89 TYR A C 1
ATOM 682 O O . TYR A 1 89 ? 11.851 -5.268 2.977 1.00 98.44 89 TYR A O 1
ATOM 690 N N . ALA A 1 90 ? 11.154 -5.488 5.102 1.00 98.25 90 ALA A N 1
ATOM 691 C CA . ALA A 1 90 ? 12.474 -5.323 5.706 1.00 98.25 90 ALA A CA 1
ATOM 692 C C . ALA A 1 90 ? 13.476 -6.394 5.248 1.00 98.25 90 ALA A C 1
ATOM 694 O O . ALA A 1 90 ? 14.643 -6.095 5.001 1.00 98.25 90 ALA A O 1
ATOM 695 N N . ASN A 1 91 ? 13.040 -7.650 5.116 1.00 97.50 91 ASN A N 1
ATOM 696 C CA . ASN A 1 91 ? 13.919 -8.754 4.724 1.00 97.50 91 ASN A CA 1
ATOM 697 C C . ASN A 1 91 ? 14.158 -8.846 3.214 1.00 97.50 91 ASN A C 1
ATOM 699 O O . ASN A 1 91 ? 15.196 -9.369 2.797 1.00 97.50 91 ASN A O 1
ATOM 703 N N . ARG A 1 92 ? 13.207 -8.367 2.405 1.00 96.62 92 ARG A N 1
ATOM 704 C CA . ARG A 1 92 ? 13.253 -8.416 0.941 1.00 96.62 92 ARG A CA 1
ATOM 705 C C . ARG A 1 92 ? 14.289 -7.458 0.367 1.00 96.62 92 ARG A C 1
ATOM 707 O O . ARG A 1 92 ? 14.960 -7.813 -0.604 1.00 96.62 92 ARG A O 1
ATOM 714 N N . TRP A 1 93 ? 14.420 -6.272 0.958 1.00 96.44 93 TRP A N 1
ATOM 715 C CA . TRP A 1 93 ? 15.270 -5.198 0.451 1.00 96.44 93 TRP A CA 1
ATOM 716 C C . TRP A 1 93 ? 16.554 -5.066 1.270 1.00 96.44 93 TRP A C 1
ATOM 718 O O . TRP A 1 93 ? 16.534 -4.803 2.472 1.00 96.44 93 TRP A O 1
ATOM 728 N N . ALA A 1 94 ? 17.691 -5.284 0.606 1.00 96.19 94 ALA A N 1
ATOM 729 C CA . ALA A 1 94 ? 18.995 -5.412 1.258 1.00 96.19 94 ALA A CA 1
ATOM 730 C C . ALA A 1 94 ? 19.459 -4.136 1.981 1.00 96.19 94 ALA A C 1
ATOM 732 O O . ALA A 1 94 ? 20.214 -4.229 2.945 1.00 96.19 94 ALA A O 1
ATOM 733 N N . ASP A 1 95 ? 19.007 -2.967 1.530 1.00 97.12 95 ASP A N 1
ATOM 734 C CA . ASP A 1 95 ? 19.247 -1.664 2.152 1.00 97.12 95 ASP A CA 1
ATOM 735 C C . ASP A 1 95 ? 18.434 -1.456 3.439 1.00 97.12 95 ASP A C 1
ATOM 737 O O . ASP A 1 95 ? 18.892 -0.744 4.329 1.00 97.12 95 ASP A O 1
ATOM 741 N N . LEU A 1 96 ? 17.277 -2.113 3.580 1.00 97.62 96 LEU A N 1
ATOM 742 C CA . LEU A 1 96 ? 16.416 -2.002 4.763 1.00 97.62 96 LEU A CA 1
ATOM 743 C C . LEU A 1 96 ? 16.778 -3.009 5.854 1.00 97.62 96 LEU A C 1
ATOM 745 O O . LEU A 1 96 ? 16.774 -2.671 7.038 1.00 97.62 96 LEU A O 1
ATOM 749 N N . LYS A 1 97 ? 17.147 -4.232 5.464 1.00 94.62 97 LYS A N 1
ATOM 750 C CA . LYS A 1 97 ? 17.464 -5.327 6.391 1.00 94.62 97 LYS A CA 1
ATOM 751 C C . LYS A 1 97 ? 18.428 -4.960 7.536 1.00 94.62 97 LYS A C 1
ATOM 753 O O . LYS A 1 97 ? 18.134 -5.328 8.672 1.00 94.62 97 LYS A O 1
ATOM 758 N N . PRO A 1 98 ? 19.563 -4.265 7.311 1.00 97.38 98 PRO A N 1
ATOM 759 C CA . PRO A 1 98 ? 20.495 -3.939 8.393 1.00 97.38 98 PRO A CA 1
ATOM 760 C C . PRO A 1 98 ? 20.007 -2.811 9.313 1.00 97.38 98 PRO A C 1
ATOM 762 O O . PRO A 1 98 ? 20.594 -2.617 10.374 1.00 97.38 98 PRO A O 1
ATOM 765 N N . LEU A 1 99 ? 18.971 -2.060 8.923 1.00 97.38 99 LEU A N 1
ATOM 766 C CA . LEU A 1 99 ? 18.479 -0.914 9.688 1.00 97.38 99 LEU A CA 1
ATOM 767 C C . LEU A 1 99 ? 17.605 -1.328 10.877 1.00 97.38 99 LEU A C 1
ATOM 769 O O . LEU A 1 99 ? 17.459 -0.540 11.807 1.00 97.38 99 LEU A O 1
ATOM 773 N N . ASN A 1 100 ? 17.052 -2.549 10.855 1.00 95.75 100 ASN A N 1
ATOM 774 C CA . ASN A 1 100 ? 16.191 -3.094 11.911 1.00 95.75 100 ASN A CA 1
ATOM 775 C C . ASN A 1 100 ? 15.093 -2.097 12.344 1.00 95.75 100 ASN A C 1
ATOM 777 O O . ASN A 1 100 ? 14.918 -1.819 13.531 1.00 95.75 100 ASN A O 1
ATOM 781 N N . LEU A 1 101 ? 14.423 -1.513 11.345 1.00 98.19 101 LEU A N 1
ATOM 782 C CA . LEU A 1 101 ? 13.353 -0.532 11.521 1.00 98.19 101 LEU A CA 1
ATOM 783 C C . LEU A 1 101 ? 12.092 -1.202 12.070 1.00 98.19 101 LEU A C 1
ATOM 785 O O . LEU A 1 101 ? 11.838 -2.370 11.781 1.00 98.19 101 LEU A O 1
ATOM 789 N N . ASP A 1 102 ? 11.302 -0.444 12.826 1.00 98.56 102 ASP A N 1
ATOM 790 C CA . ASP A 1 102 ? 9.977 -0.880 13.263 1.00 98.56 102 ASP A CA 1
ATOM 791 C C . ASP A 1 102 ? 8.934 -0.806 12.133 1.00 98.56 102 ASP A C 1
ATOM 793 O O . ASP A 1 102 ? 9.129 -0.152 11.102 1.00 98.56 102 ASP A O 1
ATOM 797 N N . ASP A 1 103 ? 7.807 -1.487 12.342 1.00 98.62 103 ASP A N 1
ATOM 798 C CA . ASP A 1 103 ? 6.736 -1.646 11.355 1.00 98.62 103 ASP A CA 1
ATOM 799 C C . ASP A 1 103 ? 6.149 -0.302 10.904 1.00 98.62 103 ASP A C 1
ATOM 801 O O . ASP A 1 103 ? 5.897 -0.097 9.714 1.00 98.62 103 ASP A O 1
ATOM 805 N N . ALA A 1 104 ? 6.003 0.650 11.836 1.00 98.69 104 ALA A N 1
ATOM 806 C CA . ALA A 1 104 ? 5.522 1.997 11.538 1.00 98.69 104 ALA A CA 1
ATOM 807 C C . ALA A 1 104 ? 6.471 2.712 10.569 1.00 98.69 104 ALA A C 1
ATOM 809 O O . ALA A 1 104 ? 6.035 3.259 9.555 1.00 98.69 104 ALA A O 1
ATOM 810 N N . THR A 1 105 ? 7.774 2.672 10.850 1.00 98.75 105 THR A N 1
ATOM 811 C CA . THR A 1 105 ? 8.807 3.303 10.025 1.00 98.75 105 THR A CA 1
ATOM 812 C C . THR A 1 105 ? 8.929 2.618 8.666 1.00 98.75 105 THR A C 1
ATOM 814 O O . THR A 1 105 ? 9.105 3.299 7.656 1.00 98.75 105 THR A O 1
ATOM 817 N N . LEU A 1 106 ? 8.784 1.292 8.602 1.00 98.81 106 LEU A N 1
ATOM 818 C CA . LEU A 1 106 ? 8.764 0.539 7.345 1.00 98.81 106 LEU A CA 1
ATOM 819 C C . LEU A 1 106 ? 7.562 0.918 6.477 1.00 98.81 106 LEU A C 1
ATOM 821 O O . LEU A 1 106 ? 7.725 1.147 5.276 1.00 98.81 106 LEU A O 1
ATOM 825 N N . PHE A 1 107 ? 6.376 1.054 7.073 1.00 98.75 107 PHE A N 1
ATOM 826 C CA . PHE A 1 107 ? 5.194 1.513 6.352 1.00 98.75 107 PHE A CA 1
ATOM 827 C C . PHE A 1 107 ? 5.344 2.965 5.878 1.00 98.75 107 PHE A C 1
ATOM 829 O O . PHE A 1 107 ? 5.045 3.264 4.718 1.00 98.75 107 PHE A O 1
ATOM 836 N N . MET A 1 108 ? 5.888 3.859 6.716 1.00 98.75 108 MET A N 1
ATOM 837 C CA . MET A 1 108 ? 6.211 5.232 6.305 1.00 98.75 108 MET A CA 1
ATOM 838 C C . MET A 1 108 ? 7.192 5.249 5.130 1.00 98.75 108 MET A C 1
ATOM 840 O O . MET A 1 108 ? 6.945 5.927 4.133 1.00 98.75 108 MET A O 1
ATOM 844 N N . HIS A 1 109 ? 8.283 4.483 5.219 1.00 98.69 109 HIS A N 1
ATOM 845 C CA . HIS A 1 109 ? 9.279 4.370 4.155 1.00 98.69 109 HIS A CA 1
ATOM 846 C C . HIS A 1 109 ? 8.642 3.886 2.852 1.00 98.69 109 HIS A C 1
ATOM 848 O O . HIS A 1 109 ? 8.913 4.434 1.782 1.00 98.69 109 HIS A O 1
ATOM 854 N N . TYR A 1 110 ? 7.764 2.886 2.930 1.00 98.75 110 TYR A N 1
ATOM 855 C CA . TYR A 1 110 ? 7.086 2.371 1.752 1.00 98.75 110 TYR A CA 1
ATOM 856 C C . TYR A 1 110 ? 6.214 3.430 1.070 1.00 98.75 110 TYR A C 1
ATOM 858 O O . TYR A 1 110 ? 6.322 3.625 -0.137 1.00 98.75 110 TYR A O 1
ATOM 866 N N . ASN A 1 111 ? 5.402 4.162 1.834 1.00 98.38 111 ASN A N 1
ATOM 867 C CA . ASN A 1 111 ? 4.546 5.219 1.294 1.00 98.38 111 ASN A CA 1
ATOM 868 C C . ASN A 1 111 ? 5.360 6.389 0.709 1.00 98.38 111 ASN A C 1
ATOM 870 O O . ASN A 1 111 ? 4.999 6.950 -0.327 1.00 98.38 111 ASN A O 1
ATOM 874 N N . LEU A 1 112 ? 6.467 6.763 1.355 1.00 98.44 112 LEU A N 1
ATOM 875 C CA . LEU A 1 112 ? 7.287 7.894 0.919 1.00 98.44 112 LEU A CA 1
ATOM 876 C C . LEU A 1 112 ? 8.161 7.557 -0.294 1.00 98.44 112 LEU A C 1
ATOM 878 O O . LEU A 1 112 ? 8.324 8.415 -1.162 1.00 98.44 112 LEU A O 1
ATOM 882 N N . TYR A 1 113 ? 8.694 6.334 -0.359 1.00 98.50 113 TYR A N 1
ATOM 883 C CA . TYR A 1 113 ? 9.736 5.947 -1.315 1.00 98.50 113 TYR A CA 1
ATOM 884 C C . TYR A 1 113 ? 9.465 4.589 -1.963 1.00 98.50 113 TYR A C 1
ATOM 886 O O . TYR A 1 113 ? 9.414 4.488 -3.186 1.00 98.50 113 TYR A O 1
ATOM 894 N N . GLY A 1 114 ? 9.223 3.553 -1.157 1.00 98.50 114 GLY A N 1
ATOM 895 C CA . GLY A 1 114 ? 9.200 2.172 -1.641 1.00 98.50 114 GLY A CA 1
ATOM 896 C C . GLY A 1 114 ? 8.178 1.894 -2.743 1.00 98.50 114 GLY A C 1
ATOM 897 O O . GLY A 1 114 ? 8.502 1.223 -3.722 1.00 98.50 114 GLY A O 1
ATOM 898 N N . VAL A 1 115 ? 6.958 2.420 -2.618 1.00 98.25 115 VAL A N 1
ATOM 899 C CA . VAL A 1 115 ? 5.913 2.245 -3.635 1.00 98.25 115 VAL A CA 1
ATOM 900 C C . VAL A 1 115 ? 6.279 2.937 -4.948 1.00 98.25 115 VAL A C 1
ATOM 902 O O . VAL A 1 115 ? 6.011 2.400 -6.018 1.00 98.25 115 VAL A O 1
ATOM 905 N N . TRP A 1 116 ? 6.949 4.088 -4.876 1.00 98.25 116 TRP A N 1
ATOM 906 C CA . TRP A 1 116 ? 7.373 4.869 -6.038 1.00 98.25 116 TRP A CA 1
ATOM 907 C C . TRP A 1 116 ? 8.516 4.197 -6.795 1.00 98.25 116 TRP A C 1
ATOM 909 O O . TRP A 1 116 ? 8.547 4.236 -8.017 1.00 98.25 116 TRP A O 1
ATOM 919 N N . GLU A 1 117 ? 9.394 3.503 -6.075 1.00 98.31 117 GLU A N 1
ATOM 920 C CA . GLU A 1 117 ? 10.439 2.644 -6.640 1.00 98.31 117 GLU A CA 1
ATOM 921 C C . GLU A 1 117 ? 9.892 1.302 -7.173 1.00 98.31 117 GLU A C 1
ATOM 923 O O . GLU A 1 117 ? 10.639 0.498 -7.740 1.00 98.31 117 GLU A O 1
ATOM 928 N N . GLY A 1 118 ? 8.600 1.021 -6.957 1.00 97.94 118 GLY A N 1
ATOM 929 C CA . GLY A 1 118 ? 7.955 -0.230 -7.346 1.00 97.94 118 GLY A CA 1
ATOM 930 C C . GLY A 1 118 ? 8.398 -1.438 -6.529 1.00 97.94 118 GLY A C 1
ATOM 931 O O . GLY A 1 118 ? 8.437 -2.562 -7.034 1.00 97.94 118 GLY A O 1
ATOM 932 N N . ARG A 1 119 ? 8.774 -1.219 -5.267 1.00 98.12 119 ARG A N 1
ATOM 933 C CA . ARG A 1 119 ? 9.208 -2.294 -4.382 1.00 98.12 119 ARG A CA 1
ATOM 934 C C . ARG A 1 119 ? 8.037 -3.213 -4.016 1.00 98.12 119 ARG A C 1
ATOM 936 O O . ARG A 1 119 ? 6.983 -2.757 -3.575 1.00 98.12 119 ARG A O 1
ATOM 943 N N . SER A 1 120 ? 8.253 -4.524 -4.127 1.00 96.75 120 SER A N 1
ATOM 944 C CA . SER A 1 120 ? 7.405 -5.539 -3.493 1.00 96.75 120 SER A CA 1
ATOM 945 C C . SER A 1 120 ? 7.416 -5.344 -1.974 1.00 96.75 120 SER A C 1
ATOM 947 O O . SER A 1 120 ? 8.486 -5.349 -1.356 1.00 96.75 120 SER A O 1
ATOM 949 N N . ALA A 1 121 ? 6.234 -5.151 -1.392 1.00 96.31 121 ALA A N 1
ATOM 950 C CA . ALA A 1 121 ? 6.038 -4.869 0.033 1.00 96.31 121 ALA A CA 1
ATOM 951 C C . ALA A 1 121 ? 5.367 -6.007 0.804 1.00 96.31 121 ALA A C 1
ATOM 953 O O . ALA A 1 121 ? 5.097 -5.878 1.991 1.00 96.31 121 ALA A O 1
ATOM 954 N N . GLY A 1 122 ? 5.085 -7.109 0.118 1.00 96.19 122 GLY A N 1
ATOM 955 C CA . GLY A 1 122 ? 4.477 -8.291 0.696 1.00 96.19 122 GLY A CA 1
ATOM 956 C C . GLY A 1 122 ? 4.518 -9.453 -0.297 1.00 96.19 122 GLY A C 1
ATOM 957 O O . GLY A 1 122 ? 4.659 -9.221 -1.505 1.00 96.19 122 GLY A O 1
ATOM 958 N N . PRO A 1 123 ? 4.349 -10.702 0.170 1.00 93.88 123 PRO A N 1
ATOM 959 C CA . PRO A 1 123 ? 4.457 -11.897 -0.673 1.00 93.88 123 PRO A CA 1
ATOM 960 C C . PRO A 1 123 ? 3.544 -11.886 -1.910 1.00 93.88 123 PRO A C 1
ATOM 962 O O . PRO A 1 123 ? 3.893 -12.438 -2.953 1.00 93.88 123 PRO A O 1
ATOM 965 N N . LYS A 1 124 ? 2.389 -11.211 -1.821 1.00 91.44 124 LYS A N 1
ATOM 966 C CA . LYS A 1 124 ? 1.418 -11.060 -2.917 1.00 91.44 124 LYS A CA 1
ATOM 967 C C . LYS A 1 124 ? 2.039 -10.433 -4.177 1.00 91.44 124 LYS A C 1
ATOM 969 O O . LYS A 1 124 ? 1.623 -10.766 -5.281 1.00 91.44 124 LYS A O 1
ATOM 974 N N . PHE A 1 125 ? 3.058 -9.582 -4.037 1.00 94.06 125 PHE A N 1
ATOM 975 C CA . PHE A 1 125 ? 3.701 -8.915 -5.174 1.00 94.06 125 PHE A CA 1
ATOM 976 C C . PHE A 1 125 ? 4.911 -9.658 -5.749 1.00 94.06 125 PHE A C 1
ATOM 978 O O . PHE A 1 125 ? 5.349 -9.312 -6.842 1.00 94.06 125 PHE A O 1
ATOM 985 N N . ASP A 1 126 ? 5.421 -10.709 -5.096 1.00 92.25 126 ASP A N 1
ATOM 986 C CA . ASP A 1 126 ? 6.458 -11.562 -5.708 1.00 92.25 126 ASP A CA 1
ATOM 987 C C . ASP A 1 126 ? 5.922 -12.366 -6.892 1.00 92.25 126 ASP A C 1
ATOM 989 O O . ASP A 1 126 ? 6.676 -12.740 -7.790 1.00 92.25 126 ASP A O 1
ATOM 993 N N . THR A 1 127 ? 4.620 -12.637 -6.887 1.00 94.56 127 THR A N 1
ATOM 994 C CA . THR A 1 127 ? 3.949 -13.378 -7.953 1.00 94.56 127 THR A CA 1
ATOM 995 C C . THR A 1 127 ? 3.175 -12.473 -8.902 1.00 94.56 127 THR A C 1
ATOM 997 O O . THR A 1 127 ? 2.599 -12.998 -9.844 1.00 94.56 127 THR A O 1
ATOM 1000 N N . PHE A 1 128 ? 3.188 -11.148 -8.718 1.00 97.19 128 PHE A N 1
ATOM 1001 C CA . PHE A 1 128 ? 2.499 -10.193 -9.590 1.00 97.19 128 PHE A CA 1
ATOM 1002 C C . PHE A 1 128 ? 3.017 -10.274 -11.034 1.00 97.19 128 PHE A C 1
ATOM 1004 O O . PHE A 1 128 ? 4.209 -10.090 -11.298 1.00 97.19 128 PHE A O 1
ATOM 1011 N N . ASP A 1 129 ? 2.119 -10.511 -11.991 1.00 98.06 129 ASP A N 1
ATOM 1012 C CA . ASP A 1 129 ? 2.459 -10.565 -13.411 1.00 98.06 129 ASP A CA 1
ATOM 1013 C C . ASP A 1 129 ? 2.521 -9.152 -14.009 1.00 98.06 129 ASP A C 1
ATOM 1015 O O . ASP A 1 129 ? 1.617 -8.674 -14.701 1.00 98.06 129 ASP A O 1
ATOM 1019 N N . GLY A 1 130 ? 3.629 -8.462 -13.730 1.00 97.75 130 GLY A N 1
ATOM 1020 C CA . GLY A 1 130 ? 3.859 -7.111 -14.235 1.00 97.75 130 GLY A CA 1
ATOM 1021 C C . GLY A 1 130 ? 3.967 -7.039 -15.758 1.00 97.75 130 GLY A C 1
ATOM 1022 O O . GLY A 1 130 ? 3.604 -6.023 -16.344 1.00 97.75 130 GLY A O 1
ATOM 1023 N N . ASN A 1 131 ? 4.403 -8.111 -16.426 1.00 98.06 131 ASN A N 1
ATOM 1024 C CA . ASN A 1 131 ? 4.476 -8.130 -17.888 1.00 98.06 131 ASN A CA 1
ATOM 1025 C C . ASN A 1 131 ? 3.081 -8.141 -18.507 1.00 98.06 131 ASN A C 1
ATOM 1027 O O . ASN A 1 131 ? 2.813 -7.373 -19.437 1.00 98.06 131 ASN A O 1
ATOM 1031 N N . ARG A 1 132 ? 2.183 -8.973 -17.969 1.00 98.25 132 ARG A N 1
ATOM 1032 C CA . ARG A 1 132 ? 0.775 -8.945 -18.350 1.00 98.25 132 ARG A CA 1
ATOM 1033 C C . ARG A 1 132 ? 0.153 -7.594 -18.035 1.00 98.25 132 ARG A C 1
ATOM 1035 O O . ARG A 1 132 ? -0.463 -7.014 -18.921 1.00 98.25 132 ARG A O 1
ATOM 1042 N N . TYR A 1 133 ? 0.373 -7.059 -16.833 1.00 98.56 133 TYR A N 1
ATOM 1043 C CA . TYR A 1 133 ? -0.183 -5.761 -16.453 1.00 98.56 133 TYR A CA 1
ATOM 1044 C C . TYR A 1 133 ? 0.194 -4.656 -17.449 1.00 98.56 133 TYR A C 1
ATOM 1046 O O . TYR A 1 133 ? -0.676 -3.909 -17.883 1.00 98.56 133 TYR A O 1
ATOM 1054 N N . LEU A 1 134 ? 1.456 -4.579 -17.881 1.00 98.69 134 LEU A N 1
ATOM 1055 C CA . LEU A 1 134 ? 1.891 -3.594 -18.880 1.00 98.69 134 LEU A CA 1
ATOM 1056 C C . LEU A 1 134 ? 1.398 -3.910 -20.301 1.00 98.69 134 LEU A C 1
ATOM 1058 O O . LEU A 1 134 ? 1.176 -2.993 -21.084 1.00 98.69 134 LEU A O 1
ATOM 1062 N N . THR A 1 135 ? 1.206 -5.184 -20.646 1.00 98.50 135 THR A N 1
ATOM 1063 C CA . THR A 1 135 ? 0.615 -5.577 -21.940 1.00 98.50 135 THR A CA 1
ATOM 1064 C C . THR A 1 135 ? -0.845 -5.141 -22.034 1.00 98.50 135 THR A C 1
ATOM 1066 O O . THR A 1 135 ? -1.261 -4.590 -23.052 1.00 98.50 135 THR A O 1
ATOM 1069 N N . ASP A 1 136 ? -1.599 -5.340 -20.953 1.00 98.25 136 ASP A N 1
ATOM 1070 C CA . ASP A 1 136 ? -3.015 -4.984 -20.858 1.00 98.25 136 ASP A CA 1
ATOM 1071 C C . ASP A 1 136 ? -3.212 -3.457 -20.719 1.00 98.25 136 ASP A C 1
ATOM 1073 O O . ASP A 1 136 ? -4.286 -2.938 -21.021 1.00 98.25 136 ASP A O 1
ATOM 1077 N N . ASN A 1 137 ? -2.170 -2.722 -20.304 1.00 98.50 137 ASN A N 1
ATOM 1078 C CA . ASN A 1 137 ? -2.192 -1.281 -20.039 1.00 98.50 137 ASN A CA 1
ATOM 1079 C C . ASN A 1 137 ? -1.059 -0.549 -20.792 1.00 98.50 137 ASN A C 1
ATOM 1081 O O . ASN A 1 137 ? -0.053 -0.160 -20.186 1.00 98.50 137 ASN A O 1
ATOM 1085 N N . PRO A 1 138 ? -1.189 -0.347 -22.118 1.00 98.44 138 PRO A N 1
ATOM 1086 C CA . PRO A 1 138 ? -0.116 0.206 -22.947 1.00 98.44 138 PRO A CA 1
ATOM 1087 C C . PRO A 1 138 ? 0.239 1.664 -22.613 1.00 98.44 138 PRO A C 1
ATOM 1089 O O . PRO A 1 138 ? 1.367 2.090 -22.855 1.00 98.44 138 PRO A O 1
ATOM 1092 N N . ASP A 1 139 ? -0.694 2.427 -22.039 1.00 98.38 139 ASP A N 1
ATOM 1093 C CA . ASP A 1 139 ? -0.450 3.774 -21.517 1.00 98.38 139 ASP A CA 1
ATOM 1094 C C . ASP A 1 139 ? 0.525 3.753 -20.329 1.00 98.38 139 ASP A C 1
ATOM 1096 O O . ASP A 1 139 ? 1.469 4.544 -20.277 1.00 98.38 139 ASP A O 1
ATOM 1100 N N . VAL A 1 140 ? 0.357 2.782 -19.428 1.00 98.50 140 VAL A N 1
ATOM 1101 C CA . VAL A 1 140 ? 1.257 2.560 -18.291 1.00 98.50 140 VAL A CA 1
ATOM 1102 C C . VAL A 1 140 ? 2.605 2.043 -18.772 1.00 98.50 140 VAL A C 1
ATOM 1104 O O . VAL A 1 140 ? 3.638 2.514 -18.304 1.00 98.50 140 VAL A O 1
ATOM 1107 N N . ALA A 1 141 ? 2.619 1.119 -19.737 1.00 98.75 141 ALA A N 1
ATOM 1108 C CA . ALA A 1 141 ? 3.856 0.618 -20.335 1.00 98.75 141 ALA A CA 1
ATOM 1109 C C . ALA A 1 141 ? 4.712 1.749 -20.911 1.00 98.75 141 ALA A C 1
ATOM 1111 O O . ALA A 1 141 ? 5.900 1.827 -20.607 1.00 98.75 141 ALA A O 1
ATOM 1112 N N . ALA A 1 142 ? 4.101 2.659 -21.676 1.00 98.56 142 ALA A N 1
ATOM 1113 C CA . ALA A 1 142 ? 4.800 3.804 -22.246 1.00 98.56 142 ALA A CA 1
ATOM 1114 C C . ALA A 1 142 ? 5.396 4.721 -21.165 1.00 98.56 142 ALA A C 1
ATOM 1116 O O . ALA A 1 142 ? 6.532 5.177 -21.307 1.00 98.56 142 ALA A O 1
ATOM 1117 N N . TYR A 1 143 ? 4.660 4.966 -20.075 1.00 98.19 143 TYR A N 1
ATOM 1118 C CA . TYR A 1 143 ? 5.165 5.740 -18.940 1.00 98.19 143 TYR A CA 1
ATOM 1119 C C . TYR A 1 143 ? 6.337 5.031 -18.248 1.00 98.19 143 TYR A C 1
ATOM 1121 O O . TYR A 1 143 ? 7.403 5.615 -18.077 1.00 98.19 143 TYR A O 1
ATOM 1129 N N . VAL A 1 144 ? 6.180 3.750 -17.912 1.00 98.56 144 VAL A N 1
ATOM 1130 C CA . VAL A 1 144 ? 7.228 2.956 -17.255 1.00 98.56 144 VAL A CA 1
ATOM 1131 C C . VAL A 1 144 ? 8.501 2.895 -18.099 1.00 98.56 144 VAL A C 1
ATOM 1133 O O . VAL A 1 144 ? 9.595 3.026 -17.556 1.00 98.56 144 VAL A O 1
ATOM 1136 N N . ASP A 1 145 ? 8.381 2.760 -19.420 1.00 98.44 145 ASP A N 1
ATOM 1137 C CA . ASP A 1 145 ? 9.532 2.717 -20.325 1.00 98.44 145 ASP A CA 1
ATOM 1138 C C . ASP A 1 145 ? 10.268 4.062 -20.398 1.00 98.44 145 ASP A C 1
ATOM 1140 O O . ASP A 1 145 ? 11.499 4.093 -20.452 1.00 98.44 145 ASP A O 1
ATOM 1144 N N . ALA A 1 146 ? 9.534 5.177 -20.356 1.00 98.50 146 ALA A N 1
ATOM 1145 C CA . ALA A 1 146 ? 10.114 6.518 -20.355 1.00 98.50 146 ALA A CA 1
ATOM 1146 C C . ALA A 1 146 ? 10.816 6.872 -19.030 1.00 98.50 146 ALA A C 1
ATOM 1148 O O . ALA A 1 146 ? 11.781 7.638 -19.039 1.00 98.50 146 ALA A O 1
ATOM 1149 N N . PHE A 1 147 ? 10.358 6.301 -17.912 1.00 98.00 147 PHE A N 1
ATOM 1150 C CA . PHE A 1 147 ? 10.812 6.622 -16.553 1.00 98.00 147 PHE A CA 1
ATOM 1151 C C . PHE A 1 147 ? 11.416 5.415 -15.823 1.00 98.00 147 PHE A C 1
ATOM 1153 O O . PHE A 1 147 ? 11.406 5.342 -14.600 1.00 98.00 147 PHE A O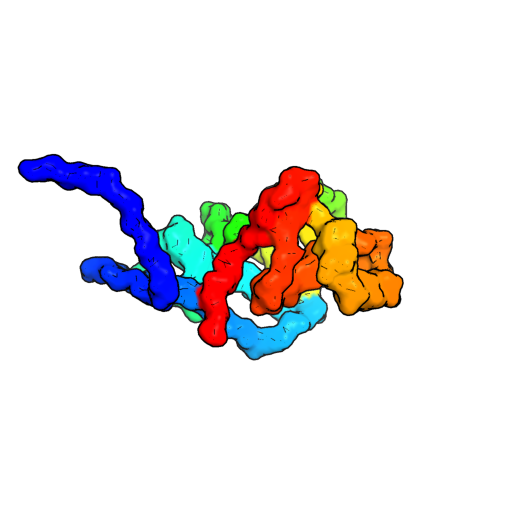 1
ATOM 1160 N N . ILE A 1 148 ? 11.991 4.458 -16.557 1.00 97.81 148 ILE A N 1
ATOM 1161 C CA . ILE A 1 148 ? 12.467 3.188 -15.985 1.00 97.81 148 ILE A CA 1
ATOM 1162 C C . ILE A 1 148 ? 13.498 3.362 -14.854 1.00 97.81 148 ILE A C 1
ATOM 1164 O O . ILE A 1 148 ? 13.607 2.510 -13.971 1.00 97.81 148 ILE A O 1
ATOM 1168 N N . GLY A 1 149 ? 14.241 4.475 -14.861 1.00 97.81 149 GLY A N 1
ATOM 1169 C CA . GLY A 1 149 ? 15.186 4.836 -13.803 1.00 97.81 149 GLY A CA 1
ATOM 1170 C C . GLY A 1 149 ? 14.530 5.044 -12.436 1.00 97.81 149 GLY A C 1
ATOM 1171 O O . GLY A 1 149 ? 15.138 4.690 -11.428 1.00 97.81 149 GLY A O 1
ATOM 1172 N N . ASP A 1 150 ? 13.283 5.517 -12.403 1.00 96.88 150 ASP A N 1
ATOM 1173 C CA . ASP A 1 150 ? 12.526 5.744 -11.166 1.00 96.88 150 ASP A CA 1
ATOM 1174 C C . ASP A 1 150 ? 12.106 4.416 -10.514 1.00 96.88 150 ASP A C 1
ATOM 1176 O O . ASP A 1 150 ? 11.912 4.337 -9.305 1.00 96.88 150 ASP A O 1
ATOM 1180 N N . PHE A 1 151 ? 12.053 3.336 -11.300 1.00 97.81 151 PHE A N 1
ATOM 1181 C CA . PHE A 1 151 ? 11.603 2.006 -10.883 1.00 97.81 151 PHE A CA 1
ATOM 1182 C C . PHE A 1 151 ? 12.756 1.017 -10.699 1.00 97.81 151 PHE A C 1
ATOM 1184 O O . PHE A 1 151 ? 12.637 -0.169 -11.020 1.00 97.81 151 PHE A O 1
ATOM 1191 N N . LEU A 1 152 ? 13.913 1.503 -10.239 1.00 95.81 152 LEU A N 1
ATOM 1192 C CA . LEU A 1 152 ? 15.132 0.702 -10.056 1.00 95.81 152 LEU A CA 1
ATOM 1193 C C . LEU A 1 152 ? 15.586 -0.021 -11.342 1.00 95.81 152 LEU A C 1
ATOM 1195 O O . LEU A 1 152 ? 16.187 -1.094 -11.286 1.00 95.81 152 LEU A O 1
ATOM 1199 N N . GLY A 1 153 ? 15.277 0.542 -12.516 1.00 97.25 153 GLY A N 1
ATOM 1200 C CA . GLY A 1 153 ? 15.598 -0.063 -13.809 1.00 97.25 153 GLY A CA 1
ATOM 1201 C C . GLY A 1 153 ? 14.703 -1.247 -14.202 1.00 97.25 153 GLY A C 1
ATOM 1202 O O . GLY A 1 153 ? 15.049 -1.981 -15.127 1.00 97.25 153 GLY A O 1
ATOM 1203 N N . SER A 1 154 ? 13.575 -1.462 -13.517 1.00 97.75 154 SER A N 1
ATOM 1204 C CA . SER A 1 154 ? 12.711 -2.635 -13.683 1.00 97.75 154 SER A CA 1
ATOM 1205 C C . SER A 1 154 ? 11.308 -2.259 -14.164 1.00 97.75 154 SER A C 1
ATOM 1207 O O . SER A 1 154 ? 10.568 -1.536 -13.496 1.00 97.75 154 SER A O 1
ATOM 1209 N N . ARG A 1 155 ? 10.887 -2.826 -15.304 1.00 98.00 155 ARG A N 1
ATOM 1210 C CA . ARG A 1 155 ? 9.516 -2.644 -15.813 1.00 98.00 155 ARG A CA 1
ATOM 1211 C C . ARG A 1 155 ? 8.471 -3.228 -14.865 1.00 98.00 155 ARG A C 1
ATOM 1213 O O . ARG A 1 155 ? 7.428 -2.620 -14.650 1.00 98.00 155 ARG A O 1
ATOM 1220 N N . THR A 1 156 ? 8.746 -4.391 -14.273 1.00 97.44 156 THR A N 1
ATOM 1221 C CA . THR A 1 156 ? 7.811 -5.027 -13.333 1.00 97.44 156 THR A CA 1
ATOM 1222 C C . THR A 1 156 ? 7.671 -4.217 -12.048 1.00 97.44 156 THR A C 1
ATOM 1224 O O . THR A 1 156 ? 6.580 -4.174 -11.491 1.00 97.44 156 THR A O 1
ATOM 1227 N N . ASN A 1 157 ? 8.720 -3.507 -11.619 1.00 98.12 157 ASN A N 1
ATOM 1228 C CA . ASN A 1 157 ? 8.617 -2.556 -10.513 1.00 98.12 157 ASN A CA 1
ATOM 1229 C C . ASN A 1 157 ? 7.702 -1.386 -10.893 1.00 98.12 157 ASN A C 1
ATOM 1231 O O . ASN A 1 157 ? 6.782 -1.071 -10.146 1.00 98.12 157 ASN A O 1
ATOM 1235 N N . GLY A 1 158 ? 7.881 -0.794 -12.078 1.00 98.44 158 GLY A N 1
ATOM 1236 C CA . GLY A 1 158 ? 6.991 0.271 -12.557 1.00 98.44 158 GLY A CA 1
ATOM 1237 C C . GLY A 1 158 ? 5.528 -0.168 -12.655 1.00 98.44 158 GLY A C 1
ATOM 1238 O O . GLY A 1 158 ? 4.622 0.588 -12.309 1.00 98.44 158 GLY A O 1
ATOM 1239 N N . ALA A 1 159 ? 5.292 -1.425 -13.036 1.00 98.44 159 ALA A N 1
ATOM 1240 C CA . ALA A 1 159 ? 3.963 -2.027 -13.033 1.00 98.44 159 ALA A CA 1
ATOM 1241 C C . ALA A 1 159 ? 3.367 -2.138 -11.615 1.00 98.44 159 ALA A C 1
ATOM 1243 O O . ALA A 1 159 ? 2.214 -1.756 -11.416 1.00 98.44 159 ALA A O 1
ATOM 1244 N N . ILE A 1 160 ? 4.147 -2.603 -10.626 1.00 98.00 160 ILE A N 1
ATOM 1245 C CA . ILE A 1 160 ? 3.732 -2.639 -9.211 1.00 98.00 160 ILE A CA 1
ATOM 1246 C C . ILE A 1 160 ? 3.420 -1.224 -8.714 1.00 98.00 160 ILE A C 1
ATOM 1248 O O . ILE A 1 160 ? 2.343 -1.003 -8.161 1.00 98.00 160 ILE A O 1
ATOM 1252 N N . ALA A 1 161 ? 4.325 -0.267 -8.949 1.00 98.25 161 ALA A N 1
ATOM 1253 C CA . ALA A 1 161 ? 4.160 1.128 -8.545 1.00 98.25 161 ALA A CA 1
ATOM 1254 C C . ALA A 1 161 ? 2.842 1.697 -9.079 1.00 98.25 161 ALA A C 1
ATOM 1256 O O . ALA A 1 161 ? 2.016 2.193 -8.313 1.00 98.25 161 ALA A O 1
ATOM 1257 N N . HIS A 1 162 ? 2.598 1.557 -10.386 1.00 97.81 162 HIS A N 1
ATOM 1258 C CA . HIS A 1 162 ? 1.366 2.046 -10.987 1.00 97.81 162 HIS A CA 1
ATOM 1259 C C . HIS A 1 162 ? 0.132 1.351 -10.409 1.00 97.81 162 HIS A C 1
ATOM 1261 O O . HIS A 1 162 ? -0.833 2.023 -10.046 1.00 97.81 162 HIS A O 1
ATOM 1267 N N . TYR A 1 163 ? 0.142 0.020 -10.305 1.00 97.00 163 TYR A N 1
ATOM 1268 C CA . TYR A 1 163 ? -1.021 -0.722 -9.830 1.00 97.00 163 TYR A CA 1
ATOM 1269 C C . TYR A 1 163 ? -1.401 -0.357 -8.387 1.00 97.00 163 TYR A C 1
ATOM 1271 O O . TYR A 1 163 ? -2.574 -0.098 -8.112 1.00 97.00 163 TYR A O 1
ATOM 1279 N N . VAL A 1 164 ? -0.418 -0.274 -7.487 1.00 95.88 164 VAL A N 1
ATOM 1280 C CA . VAL A 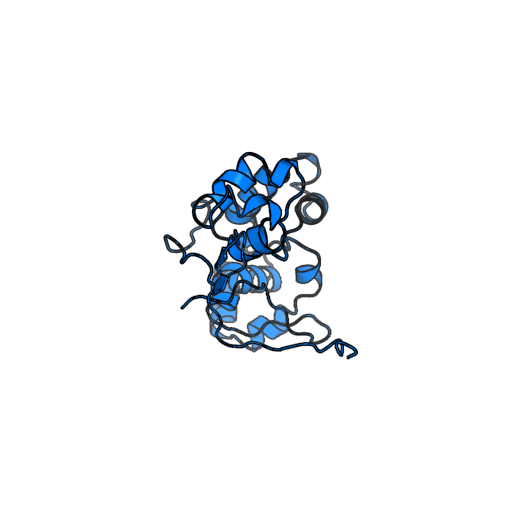1 164 ? -0.640 0.055 -6.071 1.00 95.88 164 VAL A CA 1
ATOM 1281 C C . VAL A 1 164 ? -1.068 1.512 -5.891 1.00 95.88 164 VAL A C 1
ATOM 1283 O O . VAL A 1 164 ? -1.986 1.797 -5.121 1.00 95.88 164 VAL A O 1
ATOM 1286 N N . ILE A 1 165 ? -0.435 2.454 -6.600 1.00 94.88 165 ILE A N 1
ATOM 1287 C CA . ILE A 1 165 ? -0.740 3.881 -6.431 1.00 94.88 165 ILE A CA 1
ATOM 1288 C C . ILE A 1 165 ? -2.060 4.241 -7.124 1.00 94.88 165 ILE A C 1
ATOM 1290 O O . ILE A 1 165 ? -2.859 4.979 -6.543 1.00 94.88 165 ILE A O 1
ATOM 1294 N N . TYR A 1 166 ? -2.318 3.724 -8.325 1.00 93.38 166 TYR A N 1
ATOM 1295 C CA . TYR A 1 166 ? -3.435 4.155 -9.175 1.00 93.38 166 TYR A CA 1
ATOM 1296 C C . TYR A 1 166 ? -4.306 2.993 -9.644 1.00 93.38 166 TYR A C 1
ATOM 1298 O O . TYR A 1 166 ? -5.519 3.030 -9.460 1.00 93.38 166 TYR A O 1
ATOM 1306 N N . GLY A 1 167 ? -3.700 1.944 -10.203 1.00 93.94 167 GLY A N 1
ATOM 1307 C CA . GLY A 1 167 ? -4.412 0.924 -10.970 1.00 93.94 167 GLY A CA 1
ATOM 1308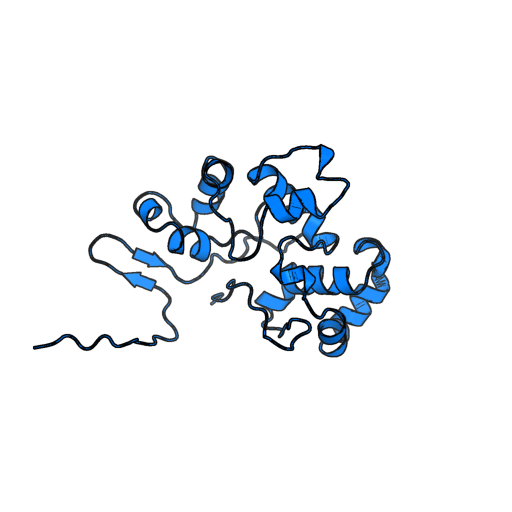 C C . GLY A 1 167 ? -5.554 0.237 -10.224 1.00 93.94 167 GLY A C 1
ATOM 1309 O O . GLY A 1 167 ? -6.618 0.056 -10.807 1.00 93.94 167 GLY A O 1
ATOM 1310 N N . SER A 1 168 ? -5.382 -0.092 -8.940 1.00 89.75 168 SER A N 1
ATOM 1311 C CA . SER A 1 168 ? -6.468 -0.663 -8.132 1.00 89.75 168 SER A CA 1
ATOM 1312 C C . SER A 1 168 ? -7.651 0.303 -7.972 1.00 89.75 168 SER A C 1
ATOM 1314 O O . SER A 1 168 ? -8.795 -0.137 -8.042 1.00 89.75 168 SER A O 1
ATOM 1316 N N . GLY A 1 169 ? -7.394 1.604 -7.788 1.00 86.56 169 GLY A N 1
ATOM 1317 C CA . GLY A 1 169 ? -8.436 2.635 -7.687 1.00 86.56 169 GLY A CA 1
ATOM 1318 C C . GLY A 1 169 ? -9.093 2.961 -9.032 1.00 86.56 169 GLY A C 1
ATOM 1319 O O . GLY A 1 169 ? -10.270 3.293 -9.083 1.00 86.56 169 GLY A O 1
ATOM 1320 N N . GLU A 1 170 ? -8.360 2.789 -10.131 1.00 90.75 170 GLU A N 1
ATOM 1321 C CA . GLU A 1 170 ? -8.872 2.883 -11.506 1.00 90.75 170 GLU A CA 1
ATOM 1322 C C . GLU A 1 170 ? -9.616 1.615 -11.963 1.00 90.75 170 GLU A C 1
ATOM 1324 O O . GLU A 1 170 ? -10.014 1.519 -13.122 1.00 90.75 170 GLU A O 1
ATOM 1329 N N . GLN A 1 171 ? -9.778 0.623 -11.080 1.00 90.44 171 GLN A N 1
ATOM 1330 C CA . GLN A 1 171 ? -10.379 -0.681 -11.382 1.00 90.44 171 GLN A CA 1
ATOM 1331 C C . GLN A 1 171 ? -9.655 -1.458 -12.499 1.00 90.44 171 GLN A C 1
ATOM 1333 O O . GLN A 1 171 ? -10.252 -2.297 -13.179 1.00 90.44 171 GLN A O 1
ATOM 1338 N N . ARG A 1 172 ? -8.350 -1.221 -12.690 1.00 94.56 172 ARG A N 1
ATOM 1339 C CA . ARG A 1 172 ? -7.529 -2.013 -13.614 1.00 94.56 172 ARG A CA 1
ATOM 1340 C C . ARG A 1 172 ? -7.295 -3.400 -13.031 1.00 94.56 172 ARG A C 1
ATOM 1342 O O . ARG A 1 172 ? -6.886 -3.543 -11.879 1.00 94.56 172 ARG A O 1
ATOM 1349 N N . ALA A 1 173 ? -7.508 -4.424 -13.849 1.00 95.62 173 ALA A N 1
ATOM 1350 C CA . ALA A 1 173 ? -7.260 -5.797 -13.444 1.00 95.62 173 ALA A CA 1
ATOM 1351 C C . ALA A 1 173 ? -5.755 -6.059 -13.272 1.00 95.62 173 ALA A C 1
ATOM 1353 O O . ALA A 1 173 ? -4.934 -5.633 -14.085 1.00 95.62 173 ALA A O 1
ATOM 1354 N N . ALA A 1 174 ? -5.411 -6.800 -12.224 1.00 95.81 174 ALA A N 1
ATOM 1355 C CA . ALA A 1 174 ? -4.076 -7.312 -11.973 1.00 95.81 174 ALA A CA 1
ATOM 1356 C C . ALA A 1 174 ? -4.162 -8.793 -11.641 1.00 95.81 174 ALA A C 1
ATOM 1358 O O . ALA A 1 174 ? -5.161 -9.260 -11.092 1.00 95.81 174 ALA A O 1
ATOM 1359 N N . PHE A 1 175 ? -3.108 -9.527 -11.969 1.00 97.31 175 PHE A N 1
ATOM 1360 C CA . PHE A 1 175 ? -3.062 -10.967 -11.789 1.00 97.31 175 PHE A CA 1
ATOM 1361 C C . PHE A 1 175 ? -1.697 -11.381 -11.273 1.00 97.31 175 PHE A C 1
ATOM 1363 O O . PHE A 1 175 ? -0.697 -10.702 -11.520 1.00 97.31 175 PHE A O 1
ATOM 1370 N N . ASP A 1 176 ? -1.662 -12.505 -10.578 1.00 96.75 176 ASP A N 1
ATOM 1371 C CA . ASP A 1 176 ? -0.422 -13.218 -10.355 1.00 96.75 176 ASP A CA 1
ATOM 1372 C C . ASP A 1 176 ? -0.009 -14.019 -11.608 1.00 96.75 176 ASP A C 1
ATOM 1374 O O . ASP A 1 176 ? -0.742 -14.130 -12.596 1.00 96.75 176 ASP A O 1
ATOM 1378 N N . THR A 1 177 ? 1.182 -14.605 -11.562 1.00 96.56 177 THR A N 1
ATOM 1379 C CA . THR A 1 177 ? 1.752 -15.440 -12.631 1.00 96.56 177 THR A CA 1
ATOM 1380 C C . THR A 1 177 ? 1.015 -16.768 -12.838 1.00 96.56 177 THR A C 1
ATOM 1382 O O . THR A 1 177 ? 1.239 -17.432 -13.850 1.00 96.56 177 THR A O 1
ATOM 1385 N N . ALA A 1 178 ? 0.116 -17.157 -11.926 1.00 96.69 178 ALA A N 1
ATOM 1386 C CA . ALA A 1 178 ? -0.799 -18.285 -12.093 1.00 96.69 178 ALA A CA 1
ATOM 1387 C C . ALA A 1 178 ? -2.143 -17.866 -12.727 1.00 96.69 178 ALA A C 1
ATOM 1389 O O . ALA A 1 178 ? -2.982 -18.721 -13.019 1.00 96.69 178 ALA A O 1
ATOM 1390 N N . GLY A 1 179 ? -2.346 -16.569 -12.976 1.00 95.88 179 GLY A N 1
ATOM 1391 C CA . GLY A 1 179 ? -3.568 -16.011 -13.542 1.00 95.88 179 GLY A CA 1
ATOM 1392 C C . GLY A 1 179 ? -4.675 -15.761 -12.518 1.00 95.88 179 GLY A C 1
ATOM 1393 O O . GLY A 1 179 ? -5.801 -15.468 -12.924 1.00 95.88 179 GLY A O 1
ATOM 1394 N N . VAL A 1 180 ? -4.386 -15.851 -11.218 1.00 95.69 180 VAL A N 1
ATOM 1395 C CA . VAL A 1 180 ? -5.327 -15.494 -10.151 1.00 95.69 180 VAL A CA 1
ATOM 1396 C C . VAL A 1 180 ? -5.371 -13.979 -10.024 1.00 95.69 180 VAL A C 1
ATOM 1398 O O . VAL A 1 180 ? -4.337 -13.315 -10.031 1.00 95.69 180 VAL A O 1
ATOM 1401 N N . GLN A 1 181 ? -6.574 -13.417 -9.930 1.00 93.88 181 GLN A N 1
ATOM 1402 C CA . GLN A 1 181 ? -6.736 -11.976 -9.788 1.00 93.88 181 GLN A CA 1
ATOM 1403 C C . GLN A 1 181 ? -6.162 -11.501 -8.449 1.00 93.88 181 GLN A C 1
ATOM 1405 O O . GLN A 1 181 ? -6.477 -12.044 -7.390 1.00 93.88 181 GLN A O 1
ATOM 1410 N N . ILE A 1 182 ? -5.342 -10.457 -8.512 1.00 92.12 182 ILE A N 1
ATOM 1411 C CA . ILE A 1 182 ? -4.874 -9.730 -7.343 1.00 92.12 182 ILE A CA 1
ATOM 1412 C C . ILE A 1 182 ? -5.869 -8.606 -7.073 1.00 92.12 182 ILE A C 1
ATOM 1414 O O . ILE A 1 182 ? -6.141 -7.776 -7.939 1.00 92.12 182 ILE A O 1
ATOM 1418 N N . ASP A 1 183 ? -6.399 -8.600 -5.856 1.00 86.94 183 ASP A N 1
ATOM 1419 C CA . ASP A 1 183 ? -7.177 -7.507 -5.290 1.00 86.94 183 ASP A CA 1
ATOM 1420 C C . ASP A 1 183 ? -6.476 -7.030 -4.011 1.00 86.94 183 ASP A C 1
ATOM 1422 O O . ASP A 1 183 ? -5.990 -7.833 -3.198 1.00 86.94 183 ASP A O 1
ATOM 1426 N N . LEU A 1 184 ? -6.369 -5.713 -3.872 1.00 86.81 184 LEU A N 1
ATOM 1427 C CA . LEU A 1 184 ? -5.770 -5.052 -2.719 1.00 86.81 184 LEU A CA 1
ATOM 1428 C C . LEU A 1 184 ? -6.803 -4.744 -1.627 1.00 86.81 184 LEU A C 1
ATOM 1430 O O . LEU A 1 184 ? -6.419 -4.331 -0.535 1.00 86.81 184 LEU A O 1
ATOM 1434 N N . GLY A 1 185 ? -8.095 -4.952 -1.893 1.00 74.25 185 GLY A N 1
ATOM 1435 C CA . GLY A 1 185 ? -9.173 -4.719 -0.933 1.00 74.25 185 GLY A CA 1
ATOM 1436 C C . GLY A 1 185 ? -9.506 -3.241 -0.710 1.00 74.25 185 GLY A C 1
ATOM 1437 O O . GLY A 1 185 ? -10.400 -2.948 0.071 1.00 74.25 185 GLY A O 1
ATOM 1438 N N . TYR A 1 186 ? -8.854 -2.320 -1.437 1.00 59.03 186 TYR A N 1
ATOM 1439 C CA . TYR A 1 186 ? -9.072 -0.866 -1.359 1.00 59.03 186 TYR A CA 1
ATOM 1440 C C . TYR A 1 186 ? -10.464 -0.402 -1.811 1.00 59.03 186 TYR A C 1
ATOM 1442 O O . TYR A 1 186 ? -10.797 0.782 -1.709 1.00 59.03 186 TYR A O 1
ATOM 1450 N N . VAL A 1 187 ? -11.260 -1.296 -2.394 1.00 49.66 187 VAL A N 1
ATOM 1451 C CA . VAL A 1 187 ? -12.430 -0.922 -3.181 1.00 49.66 187 VAL A CA 1
ATOM 1452 C C . VAL A 1 187 ? -13.671 -0.862 -2.305 1.00 49.66 187 VAL A C 1
ATOM 1454 O O . VAL A 1 187 ? -14.398 -1.836 -2.181 1.00 49.66 187 VAL A O 1
ATOM 1457 N N . LEU A 1 188 ? -13.931 0.333 -1.784 1.00 45.91 188 LEU A N 1
ATOM 1458 C CA . LEU A 1 188 ? -15.182 1.058 -2.010 1.00 45.91 188 LEU A CA 1
ATOM 1459 C C . LEU A 1 188 ? -14.813 2.548 -1.962 1.00 45.91 188 LEU A C 1
ATOM 1461 O O . LEU A 1 188 ? -14.769 3.145 -0.887 1.00 45.91 188 LEU A O 1
ATOM 1465 N N . GLN A 1 189 ? -14.467 3.130 -3.115 1.00 44.88 189 GLN A N 1
ATOM 1466 C CA . GLN A 1 189 ? -14.572 4.579 -3.296 1.00 44.88 189 GLN A CA 1
ATOM 1467 C C . GLN A 1 189 ? -15.934 4.850 -3.953 1.00 44.88 189 GLN A C 1
ATOM 1469 O O . GLN A 1 189 ? -16.240 4.181 -4.943 1.00 44.88 189 GLN A O 1
ATOM 1474 N N . PRO A 1 190 ? -16.764 5.726 -3.361 1.00 41.19 190 PRO A N 1
ATOM 1475 C CA . PRO A 1 190 ? -18.107 6.032 -3.850 1.00 41.19 190 PRO A CA 1
ATOM 1476 C C . PRO A 1 190 ? -18.100 6.775 -5.191 1.00 41.19 190 PRO A C 1
ATOM 1478 O O . PRO A 1 190 ? -17.102 7.476 -5.483 1.00 41.19 190 PRO A O 1
#